Protein 3DXL (pdb70)

GO terms:
  GO:0005576 extracellular region (C, IDA)
  GO:0019863 IgE binding (F, IDA)

B-factor: mean 17.84, std 9.06, range [6.82, 94.46]

Solvent-accessible surface area: 15518 Å² total; per-residue (Å²): 113,19,65,27,38,3,6,60,1,39,16,8,31,8,15,0,8,39,84,28,11,59,105,46,104,74,10,107,72,6,14,55,59,7,112,64,34,61,23,80,54,68,126,13,97,13,0,28,40,10,6,41,26,23,8,45,88,3,8,8,1,46,45,143,48,79,106,19,54,6,69,2,0,79,73,0,37,167,44,34,93,98,10,28,104,134,72,111,0,69,46,1,4,71,27,1,141,138,34,90,81,14,102,62,64,28,52,29,0,10,164,20,16,22,80,8,8,139,76,31,62,106,20,1,36,41,0,6,14,13,38,144,130,67,17,122,34,31,14,124,182,58,26,169,83,11,2,51,1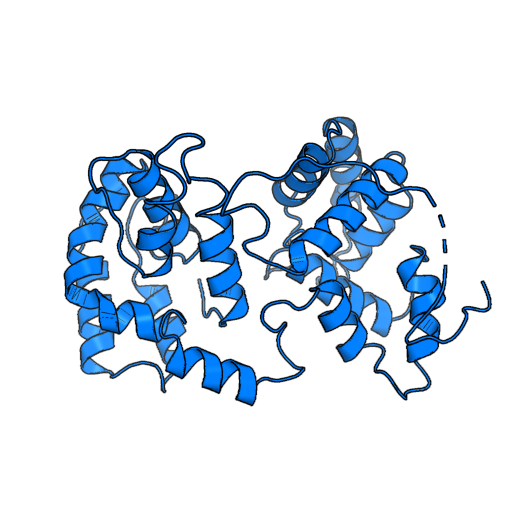24,147,44,4,27,30,73,13,0,9,63,100,19,0,44,69,90,38,122,66,31,123,54,0,7,59,14,90,82,33,59,28,40,107,63,84,48,2,37,94,9,4,26,18,8,1,59,6,1,46,1,2,52,143,93,26,88,23,49,39,106,9,0,29,48,0,1,125,46,3,116,69,90,12,149,51,0,62,116,21,1,98,89,1,104,91,143,50,37,122,83,44,167,51,16,0,33,31,0,12,67,32,0,9,94,17,104,9,74,108,44,0,58,25,0,7,72,21,12,34,61,16,6,62,69,27,38,27,5,1,74,113,90,88,100,36,95,125,91,105,178,108,92,8,86,58,153,135,18,115,148

InterPro domains:
  IPR006170 Pheromone/general odorant binding protein [PF01395] (57-131)
  IPR006170 Pheromone/general odorant binding protein [PF01395] (163-271)
  IPR006170 Pheromone/general odorant binding protein [SM00708] (30-138)
  IPR006170 Pheromone/general odorant binding protein [SM00708] (171-282)
  IPR036728 Pheromone/general odorant binding protein superfamily [G3DSA:1.10.238.20] (19-165)
  IPR036728 Pheromone/general odorant binding protein superfamily [G3DSA:1.10.238.20] (166-321)
  IPR036728 Pheromone/general odorant binding protein superfamily [SSF47565] (21-100)
  IPR036728 Pheromone/general odorant binding protein superfamily [SSF47565] (164-272)

Secondary structure (DSSP, 8-state):
-----HHHHHHHHHHHHHHHS-SSTTHHHHHHHHTTT----TT-HHHHHHHHHHHHHHTSEETTTTEE--HHHHHHHHH-GGG--HHHHHHHHHHHHTSPP--SSHHHHHHHHHHHHHHTHHHHHHHTT--HHHHHHHHHHHGGGSPPTT--HHHHHHHHHS-TTSTTGGGHHHHTTT----SHHHHHHHHHHHHHTTSB-TTS-B-HHHHHHHHHHTT--SHHHHHHHHHHHHT--SSGGGHHHHHHHHHHHSTTHHHHHHHHHHHHHHHT-TTTTSSSPPPP-PPP--EETTEEP--

Structure (mmCIF, N/CA/C/O backbone):
data_3DXL
#
_entry.id   3DXL
#
_cell.length_a   49.892
_cell.length_b   65.477
_cell.length_c   52.047
_cell.angle_alpha   90.000
_cell.angle_beta   112.740
_cell.angle_gamma   90.000
#
_symmetry.space_group_name_H-M   'P 1 21 1'
#
loop_
_entity.id
_entity.type
_entity.pdbx_description
1 polymer 'Allergen Aed a 2'
2 non-polymer 'CHLORIDE ION'
3 non-polymer 2-AMINO-2-HYDROXYMETHYL-PROPANE-1,3-DIOL
4 non-polymer GLYCEROL
5 water water
#
loop_
_atom_site.group_PDB
_atom_site.id
_atom_site.type_symbol
_atom_site.label_atom_id
_atom_site.label_alt_id
_atom_site.label_comp_id
_atom_site.label_asym_id
_atom_site.label_entity_id
_atom_site.label_seq_id
_atom_site.pdbx_PDB_ins_code
_atom_site.Cartn_x
_atom_site.Cartn_y
_atom_site.Cartn_z
_atom_site.occupancy
_atom_site.B_iso_or_equiv
_atom_site.auth_seq_id
_atom_site.auth_comp_id
_atom_site.auth_asym_id
_atom_site.auth_atom_id
_atom_site.pdbx_PDB_model_num
ATOM 1 N N . MET A 1 1 ? 2.778 5.556 -1.034 1.00 22.15 1 MET A N 1
ATOM 2 C CA . MET A 1 1 ? 1.526 5.194 -0.299 1.00 21.64 1 MET A CA 1
ATOM 3 C C . MET A 1 1 ? 1.179 3.723 -0.467 1.00 21.15 1 MET A C 1
ATOM 4 O O . MET A 1 1 ? 1.252 3.168 -1.572 1.00 21.56 1 MET A O 1
ATOM 9 N N . GLY A 1 2 ? 0.785 3.099 0.639 1.00 20.02 2 GLY A N 1
ATOM 10 C CA . GLY A 1 2 ? 0.524 1.668 0.663 1.00 18.61 2 GLY A CA 1
ATOM 11 C C . GLY A 1 2 ? 1.801 0.852 0.757 1.00 17.07 2 GLY A C 1
ATOM 12 O O . GLY A 1 2 ? 2.902 1.416 0.783 1.00 18.14 2 GLY A O 1
ATOM 13 N N . PRO A 1 3 ? 1.669 -0.485 0.825 1.00 15.81 3 PRO A N 1
ATOM 14 C CA . PRO A 1 3 ? 0.384 -1.180 0.865 1.00 14.47 3 PRO A CA 1
ATOM 15 C C . PRO A 1 3 ? -0.258 -1.070 2.255 1.00 13.10 3 PRO A C 1
ATOM 16 O O . PRO A 1 3 ? 0.407 -0.683 3.227 1.00 13.07 3 PRO A O 1
ATOM 20 N N . PHE A 1 4 ? -1.535 -1.411 2.335 1.00 12.19 4 PHE A N 1
ATOM 21 C CA . PHE A 1 4 ? -2.289 -1.364 3.581 1.00 11.28 4 PHE A CA 1
ATOM 22 C C . PHE A 1 4 ? -2.836 -2.736 3.910 1.00 10.96 4 PHE A C 1
ATOM 23 O O . PHE A 1 4 ? -3.417 -3.407 3.044 1.00 10.90 4 PHE A O 1
ATOM 31 N N . ASP A 1 5 ? -2.667 -3.153 5.166 1.00 10.30 5 ASP A N 1
ATOM 32 C CA . ASP A 1 5 ? -3.219 -4.419 5.597 1.00 10.51 5 ASP A CA 1
ATOM 33 C C . ASP A 1 5 ? -4.685 -4.237 6.020 1.00 9.92 5 ASP A C 1
ATOM 34 O O . ASP A 1 5 ? -5.206 -3.114 5.976 1.00 9.58 5 ASP A O 1
ATOM 39 N N . PRO A 1 6 ? -5.381 -5.330 6.362 1.00 10.17 6 PRO A N 1
ATOM 40 C CA . PRO A 1 6 ? -6.799 -5.173 6.705 1.00 10.08 6 PRO A CA 1
ATOM 41 C C . PRO A 1 6 ? -7.100 -4.213 7.854 1.00 9.72 6 PRO A C 1
ATOM 42 O O . PRO A 1 6 ? -8.105 -3.492 7.803 1.00 9.62 6 PRO A O 1
ATOM 46 N N . GLU A 1 7 ? -6.244 -4.213 8.878 1.00 9.48 7 GLU A N 1
ATOM 47 C CA . GLU A 1 7 ? -6.396 -3.322 10.024 1.00 9.07 7 GLU A CA 1
ATOM 48 C C . GLU A 1 7 ? -6.210 -1.872 9.602 1.00 8.52 7 GLU A C 1
ATOM 49 O O . GLU A 1 7 ? -6.920 -0.973 10.069 1.00 8.36 7 GLU A O 1
ATOM 55 N N . GLU A 1 8 ? -5.252 -1.643 8.713 1.00 8.81 8 GLU A N 1
ATOM 56 C CA . GLU A 1 8 ? -4.967 -0.291 8.257 1.00 9.22 8 GLU A CA 1
ATOM 57 C C . GLU A 1 8 ? -6.127 0.285 7.456 1.00 8.99 8 GLU A C 1
ATOM 58 O O . GLU A 1 8 ? -6.449 1.463 7.592 1.00 9.11 8 GLU A O 1
ATOM 64 N N . MET A 1 9 ? -6.760 -0.548 6.628 1.00 9.21 9 MET A N 1
ATOM 65 C CA . MET A 1 9 ? -7.942 -0.104 5.892 1.00 8.93 9 MET A CA 1
ATOM 66 C C . MET A 1 9 ? -9.142 0.068 6.813 1.00 9.01 9 MET A C 1
ATOM 67 O O . MET A 1 9 ? -9.892 1.028 6.674 1.00 8.86 9 MET A O 1
ATOM 72 N N . LEU A 1 10 ? -9.290 -0.829 7.787 1.00 8.86 10 LEU A N 1
ATOM 73 C CA . LEU A 1 10 ? -10.375 -0.688 8.748 1.00 8.82 10 LEU A CA 1
ATOM 74 C C . LEU A 1 10 ? -10.214 0.629 9.512 1.00 8.54 10 LEU A C 1
ATOM 75 O O . LEU A 1 10 ? -11.188 1.355 9.744 1.00 9.08 10 LEU A O 1
ATOM 80 N N . PHE A 1 11 ? -8.978 0.946 9.906 1.00 8.49 11 PHE A N 1
ATOM 81 C CA . PHE A 1 11 ? -8.722 2.206 10.581 1.00 8.43 11 PHE A CA 1
ATOM 82 C C . PHE A 1 11 ? -9.143 3.390 9.704 1.00 8.78 11 PHE A C 1
ATOM 83 O O . PHE A 1 11 ? -9.812 4.306 10.177 1.00 8.97 11 PHE A O 1
ATOM 91 N N . ILE A 1 12 ? -8.725 3.378 8.442 1.00 9.08 12 ILE A N 1
ATOM 92 C CA . ILE A 1 12 ? -9.081 4.451 7.512 1.00 9.41 12 ILE A CA 1
ATOM 93 C C . ILE A 1 12 ? -10.592 4.605 7.362 1.00 9.11 12 ILE A C 1
ATOM 94 O O . ILE A 1 12 ? -11.132 5.700 7.519 1.00 9.36 12 ILE A O 1
ATOM 99 N N . PHE A 1 13 ? -11.282 3.505 7.071 1.00 9.32 13 PHE A N 1
ATOM 100 C CA . PHE A 1 13 ? -12.710 3.613 6.826 1.00 9.64 13 PHE A CA 1
ATOM 101 C C . PHE A 1 13 ? -13.440 4.124 8.070 1.00 9.42 13 PHE A C 1
ATOM 102 O O . PHE A 1 13 ? -14.274 5.027 7.996 1.00 9.55 13 PHE A O 1
ATOM 110 N N . THR A 1 14 ? -13.130 3.531 9.222 1.00 9.20 14 THR A N 1
ATOM 111 C CA . THR A 1 14 ? -13.827 3.916 10.446 1.00 9.36 14 THR A CA 1
ATOM 112 C C . THR A 1 14 ? -13.499 5.334 10.901 1.00 8.66 14 THR A C 1
ATOM 113 O O . THR A 1 14 ? -14.400 6.043 11.356 1.00 9.10 14 THR A O 1
ATOM 117 N N . ARG A 1 15 ? -12.237 5.755 10.770 1.00 9.18 15 ARG A N 1
ATOM 118 C CA . ARG A 1 15 ? -11.866 7.133 11.091 1.00 9.08 15 ARG A CA 1
ATOM 119 C C . ARG A 1 15 ? -12.614 8.119 10.191 1.00 9.13 15 ARG A C 1
ATOM 120 O O . ARG A 1 15 ? -13.161 9.117 10.657 1.00 8.99 15 ARG A O 1
ATOM 128 N N . CYS A 1 16 ? -12.650 7.830 8.896 1.00 9.31 16 CYS A N 1
ATOM 129 C CA . CYS A 1 16 ? -13.316 8.723 7.966 1.00 9.40 16 CYS A CA 1
ATOM 130 C C . CYS A 1 16 ? -14.824 8.776 8.216 1.00 9.09 16 CYS A C 1
ATOM 131 O O . CYS A 1 16 ? -15.432 9.844 8.096 1.00 9.29 16 CYS A O 1
ATOM 134 N N . MET A 1 17 ? -15.427 7.652 8.615 1.00 9.16 17 MET A N 1
ATOM 135 C CA A MET A 1 17 ? -16.838 7.673 8.980 0.50 9.47 17 MET A CA 1
ATOM 136 C CA B MET A 1 17 ? -16.842 7.639 8.996 0.50 9.99 17 MET A CA 1
ATOM 137 C C . MET A 1 17 ? -17.058 8.456 10.269 1.00 9.69 17 MET A C 1
ATOM 138 O O . MET A 1 17 ? -17.983 9.263 10.354 1.00 9.86 17 MET A O 1
ATOM 147 N N . GLU A 1 18 ? -16.190 8.246 11.267 1.00 9.62 18 GLU A N 1
ATOM 148 C CA . GLU A 1 18 ? -16.310 8.975 12.533 1.00 9.96 18 GLU A CA 1
ATOM 149 C C . GLU A 1 18 ? -16.291 10.486 12.300 1.00 9.95 18 GLU A C 1
ATOM 150 O O . GLU A 1 18 ? -17.072 11.228 12.900 1.00 10.30 18 GLU A O 1
ATOM 156 N N . ASP A 1 19 ? -15.417 10.925 11.398 1.00 9.96 19 ASP A N 1
ATOM 157 C CA . ASP A 1 19 ? -15.252 12.349 11.147 1.00 10.67 19 ASP A CA 1
ATOM 158 C C . ASP A 1 19 ? -16.316 12.974 10.239 1.00 10.31 19 ASP A C 1
ATOM 159 O O . ASP A 1 19 ? -16.444 14.201 10.197 1.00 11.47 19 ASP A O 1
ATOM 164 N N . ASN A 1 20 ? -17.058 12.148 9.497 1.00 9.98 20 ASN A N 1
ATOM 165 C CA . ASN A 1 20 ? -17.931 12.677 8.449 1.00 10.42 20 ASN A CA 1
ATOM 166 C C . ASN A 1 20 ? -19.397 12.298 8.520 1.00 10.76 20 ASN A C 1
ATOM 167 O O . ASN A 1 20 ? -20.225 12.939 7.872 1.00 11.28 20 ASN A O 1
ATOM 172 N N . LEU A 1 21 ? -19.750 11.275 9.288 1.00 10.84 21 LEU A N 1
ATOM 173 C CA . LEU A 1 21 ? -21.163 10.955 9.452 1.00 11.21 21 LEU A CA 1
ATOM 174 C C . LEU A 1 21 ? -21.902 12.161 10.014 1.00 11.72 21 LEU A C 1
ATOM 175 O O . LEU A 1 21 ? -21.377 12.873 10.865 1.00 11.44 21 LEU A O 1
ATOM 180 N N . GLU A 1 22 ? -23.127 12.391 9.555 1.00 11.51 22 GLU A N 1
ATOM 181 C CA . GLU A 1 22 ? -23.964 13.429 10.135 1.00 13.07 22 GLU A CA 1
ATOM 182 C C . GLU A 1 22 ? -24.362 13.034 11.547 1.00 13.69 22 GLU A C 1
ATOM 183 O O . GLU A 1 22 ? -24.304 11.858 11.915 1.00 12.69 22 GLU A O 1
ATOM 189 N N . ASP A 1 23 ? -24.782 14.033 12.318 1.00 15.55 23 ASP A N 1
ATOM 190 C CA . ASP A 1 23 ? -25.135 13.861 13.719 1.00 17.78 23 ASP A CA 1
ATOM 191 C C . ASP A 1 23 ? -26.636 13.849 13.955 1.00 18.89 23 ASP A C 1
ATOM 192 O O . ASP A 1 23 ? -27.080 13.950 15.104 1.00 20.70 23 ASP A O 1
ATOM 197 N N . GLY A 1 24 ? -27.418 13.756 12.885 1.00 18.81 24 GLY A N 1
ATOM 198 C CA . GLY A 1 24 ? -28.869 13.734 13.008 1.00 18.97 24 GLY A CA 1
ATOM 199 C C . GLY A 1 24 ? -29.518 12.449 12.529 1.00 18.86 24 GLY A C 1
ATOM 200 O O . GLY A 1 24 ? -28.928 11.362 12.595 1.00 19.30 24 GLY A O 1
ATOM 201 N N . ALA A 1 25 ? -30.739 12.583 12.028 1.00 18.45 25 ALA A N 1
ATOM 202 C CA . ALA A 1 25 ? -31.536 11.443 11.585 1.00 17.68 25 ALA A CA 1
ATOM 203 C C . ALA A 1 25 ? -30.902 10.630 10.450 1.00 17.24 25 ALA A C 1
ATOM 204 O O . ALA A 1 25 ? -31.229 9.460 10.272 1.00 17.39 25 ALA A O 1
ATOM 206 N N . ASN A 1 26 ? -29.998 11.241 9.689 1.00 16.09 26 ASN A N 1
ATOM 207 C CA . ASN A 1 26 ? -29.363 10.538 8.575 1.00 15.65 26 ASN A CA 1
ATOM 208 C C . ASN A 1 26 ? -28.190 9.653 8.973 1.00 14.84 26 ASN A C 1
ATOM 209 O O . ASN A 1 26 ? -27.654 8.932 8.131 1.00 14.74 26 ASN A O 1
ATOM 214 N N . ARG A 1 27 ? -27.785 9.696 10.242 1.00 13.80 27 ARG A N 1
ATOM 215 C CA . ARG A 1 27 ? -26.560 9.014 10.659 1.00 13.18 27 ARG A CA 1
ATOM 216 C C . ARG A 1 27 ? -26.586 7.513 10.389 1.00 12.75 27 ARG A C 1
ATOM 217 O O . ARG A 1 27 ? -25.699 6.982 9.719 1.00 12.62 27 ARG A O 1
ATOM 225 N N . LEU A 1 28 ? -27.585 6.827 10.932 1.00 13.25 28 LEU A N 1
ATOM 226 C CA . LEU A 1 28 ? -27.647 5.377 10.772 1.00 13.82 28 LEU A CA 1
ATOM 227 C C . LEU A 1 28 ? -27.861 4.923 9.314 1.00 14.29 28 LEU A C 1
ATOM 228 O O . LEU A 1 28 ? -27.175 4.006 8.856 1.00 14.34 28 LEU A O 1
ATOM 233 N N . PRO A 1 29 ? -28.806 5.547 8.579 1.00 14.40 29 PRO A N 1
ATOM 234 C CA . PRO A 1 29 ? -28.907 5.216 7.148 1.00 14.95 29 PRO A CA 1
ATOM 235 C C . PRO A 1 29 ? -27.601 5.413 6.364 1.00 14.60 29 PRO A C 1
ATOM 236 O O . PRO A 1 29 ? -27.244 4.548 5.546 1.00 15.17 29 PRO A O 1
ATOM 240 N N . MET A 1 30 ? -26.886 6.514 6.610 1.00 14.30 30 MET A N 1
ATOM 241 C CA A MET A 1 30 ? -25.618 6.733 5.920 0.50 15.43 30 MET A CA 1
ATOM 242 C CA B MET A 1 30 ? -25.591 6.759 5.955 0.50 13.51 30 MET A CA 1
ATOM 243 C C . MET A 1 30 ? -24.580 5.683 6.312 1.00 13.99 30 MET A C 1
ATOM 244 O O . MET A 1 30 ? -23.914 5.116 5.441 1.00 13.48 30 MET A O 1
ATOM 253 N N . LEU A 1 31 ? -24.465 5.408 7.608 1.00 13.30 31 LEU A N 1
ATOM 254 C CA . LEU A 1 31 ? -23.528 4.402 8.081 1.00 12.91 31 LEU A CA 1
ATOM 255 C C . LEU A 1 31 ? -23.769 3.051 7.396 1.00 13.14 31 LEU A C 1
ATOM 256 O O . LEU A 1 31 ? -22.820 2.395 6.960 1.00 12.85 31 LEU A O 1
ATOM 261 N N . ALA A 1 32 ? -25.032 2.649 7.303 1.00 13.42 32 ALA A N 1
ATOM 262 C CA . ALA A 1 32 ? -25.393 1.362 6.707 1.00 14.05 32 ALA A CA 1
ATOM 263 C C . ALA A 1 32 ? -24.929 1.233 5.258 1.00 14.25 32 ALA A C 1
ATOM 264 O O . ALA A 1 32 ? -24.529 0.151 4.828 1.00 14.78 32 ALA A O 1
ATOM 266 N N . LYS A 1 33 ? -25.002 2.333 4.510 1.00 14.13 33 LYS A N 1
ATOM 267 C CA . LYS A 1 33 ? -24.565 2.360 3.116 1.00 14.99 33 LYS A CA 1
ATOM 268 C C . LYS A 1 33 ? -23.050 2.433 3.003 1.00 14.27 33 LYS A C 1
ATOM 269 O O . LYS A 1 33 ? -22.429 1.621 2.307 1.00 14.37 33 LYS A O 1
ATOM 275 N N . TRP A 1 34 ? -22.441 3.404 3.679 1.00 13.79 34 TRP A N 1
ATOM 276 C CA . TRP A 1 34 ? -20.998 3.592 3.559 1.00 14.01 34 TRP A CA 1
ATOM 277 C C . TRP A 1 34 ? -20.211 2.339 3.956 1.00 15.04 34 TRP A C 1
ATOM 278 O O . TRP A 1 34 ? -19.216 1.999 3.314 1.00 15.33 34 TRP A O 1
ATOM 289 N N . LYS A 1 35 ? -20.669 1.650 4.999 1.00 16.29 35 LYS A N 1
ATOM 290 C CA . LYS A 1 35 ? -20.024 0.403 5.450 1.00 17.65 35 LYS A CA 1
ATOM 291 C C . LYS A 1 35 ? -19.927 -0.626 4.342 1.00 17.96 35 LYS A C 1
ATOM 292 O O . LYS A 1 35 ? -18.971 -1.406 4.304 1.00 18.42 35 LYS A O 1
ATOM 298 N N . GLU A 1 36 ? -20.931 -0.628 3.468 1.00 17.88 36 GLU A N 1
ATOM 299 C CA . GLU A 1 36 ? -21.054 -1.607 2.393 1.00 18.12 36 GLU A CA 1
ATOM 300 C C . GLU A 1 36 ? -20.482 -1.099 1.069 1.00 17.51 36 GLU A C 1
ATOM 301 O O . GLU A 1 36 ? -20.768 -1.661 0.003 1.00 17.89 36 GLU A O 1
ATOM 307 N N . TRP A 1 37 ? -19.670 -0.044 1.141 1.00 16.53 37 TRP A N 1
ATOM 308 C CA . TRP A 1 37 ? -19.043 0.549 -0.045 1.00 15.55 37 TRP A CA 1
ATOM 309 C C . TRP A 1 37 ? -20.069 1.200 -0.992 1.00 15.16 37 TRP A C 1
ATOM 310 O O . TRP A 1 37 ? -19.846 1.313 -2.197 1.00 15.15 37 TRP A O 1
ATOM 321 N N . ILE A 1 38 ? -21.189 1.639 -0.423 1.00 14.57 38 ILE A N 1
ATOM 322 C CA . ILE A 1 38 ? -22.207 2.368 -1.161 1.00 14.66 38 ILE A CA 1
ATOM 323 C C . ILE A 1 38 ? -22.066 3.836 -0.759 1.00 14.02 38 ILE A C 1
ATOM 324 O O . ILE A 1 38 ? -22.476 4.234 0.340 1.00 13.80 38 ILE A O 1
ATOM 329 N N . ASN A 1 39 ? -21.449 4.624 -1.632 1.00 13.50 39 ASN A N 1
ATOM 330 C CA . ASN A 1 39 ? -21.151 6.011 -1.300 1.00 13.94 39 ASN A CA 1
ATOM 331 C C . ASN A 1 39 ? -22.316 6.905 -1.682 1.00 13.63 39 ASN A C 1
ATOM 332 O O . ASN A 1 39 ? -22.295 7.570 -2.716 1.00 13.63 39 ASN A O 1
ATOM 337 N N . GLU A 1 40 ? -23.336 6.882 -0.828 1.00 13.81 40 GLU A N 1
ATOM 338 C CA . GLU A 1 40 ? -24.594 7.568 -1.059 1.00 14.80 40 GLU A CA 1
ATOM 339 C C . GLU A 1 40 ? -25.054 8.208 0.246 1.00 14.28 40 GLU A C 1
ATOM 340 O O . GLU A 1 40 ? -24.706 7.714 1.329 1.00 13.84 40 GLU A O 1
ATOM 346 N N . PRO A 1 41 ? -25.845 9.293 0.157 1.00 14.55 41 PRO A N 1
ATOM 347 C CA . PRO A 1 41 ? -26.267 9.988 -1.072 1.00 14.71 41 PRO A CA 1
ATOM 348 C C . PRO A 1 41 ? -25.153 10.824 -1.689 1.00 14.32 41 PRO A C 1
ATOM 349 O O . PRO A 1 41 ? -24.405 11.495 -0.972 1.00 13.67 41 PRO A O 1
ATOM 353 N N . VAL A 1 42 ? -25.056 10.808 -3.017 1.00 14.15 42 VAL A N 1
ATOM 354 C CA . VAL A 1 42 ? -23.957 11.488 -3.697 1.00 14.52 42 VAL A CA 1
ATOM 355 C C . VAL A 1 42 ? -24.041 13.013 -3.585 1.00 14.62 42 VAL A C 1
ATOM 356 O O . VAL A 1 42 ? -23.037 13.697 -3.750 1.00 14.61 42 VAL A O 1
ATOM 360 N N . ASP A 1 43 ? -25.238 13.524 -3.292 1.00 14.37 43 ASP A N 1
ATOM 361 C CA . ASP A 1 43 ? -25.475 14.965 -3.183 1.00 14.99 43 ASP A CA 1
ATOM 362 C C . ASP A 1 43 ? -25.212 15.533 -1.790 1.00 14.50 43 ASP A C 1
ATOM 363 O O . ASP A 1 43 ? -25.285 16.740 -1.580 1.00 15.00 43 ASP A O 1
ATOM 368 N N A SER A 1 44 ? -24.901 14.651 -0.847 0.50 13.71 44 SER A N 1
ATOM 369 N N B SER A 1 44 ? -24.905 14.654 -0.843 0.50 14.05 44 SER A N 1
ATOM 370 C CA A SER A 1 44 ? -24.682 15.038 0.541 0.50 13.12 44 SER A CA 1
ATOM 371 C CA B SER A 1 44 ? -24.687 15.056 0.541 0.50 13.78 44 SER A CA 1
ATOM 372 C C A SER A 1 44 ? -23.234 15.461 0.772 0.50 12.87 44 SER A C 1
ATOM 373 C C B SER A 1 44 ? -23.239 15.462 0.777 0.50 13.21 44 SER A C 1
ATOM 374 O O A SER A 1 44 ? -22.318 14.704 0.451 0.50 12.29 44 SER A O 1
ATOM 375 O O B SER A 1 44 ? -22.328 14.695 0.464 0.50 12.66 44 SER A O 1
ATOM 380 N N . PRO A 1 45 ? -23.017 16.668 1.342 1.00 12.98 45 PRO A N 1
ATOM 381 C CA . PRO A 1 45 ? -21.657 17.064 1.730 1.00 13.04 45 PRO A CA 1
ATOM 382 C C . PRO A 1 45 ? -20.972 16.040 2.656 1.00 11.94 45 PRO A C 1
ATOM 383 O O . PRO A 1 45 ? -19.768 15.850 2.551 1.00 12.68 45 PRO A O 1
ATOM 387 N N . ALA A 1 46 ? -21.735 15.376 3.520 1.00 11.49 46 ALA A N 1
ATOM 388 C CA . ALA A 1 46 ? -21.156 14.374 4.410 1.00 11.13 46 ALA A CA 1
ATOM 389 C C . ALA A 1 46 ? -20.553 13.211 3.609 1.00 10.66 46 ALA A C 1
ATOM 390 O O . ALA A 1 46 ? -19.423 12.801 3.856 1.00 10.29 46 ALA A O 1
ATOM 392 N N . THR A 1 47 ? -21.289 12.719 2.614 1.00 10.22 47 THR A N 1
ATOM 393 C CA . THR A 1 47 ? -20.801 11.633 1.773 1.00 10.69 47 THR A CA 1
ATOM 394 C C . THR A 1 47 ? -19.573 12.068 0.993 1.00 10.30 47 THR A C 1
ATOM 395 O O . THR A 1 47 ? -18.598 11.323 0.856 1.00 10.33 47 THR A O 1
ATOM 399 N N . GLN A 1 48 ? -19.629 13.287 0.479 1.00 10.85 48 GLN A N 1
ATOM 400 C CA . GLN A 1 48 ? -18.535 13.810 -0.321 1.00 11.13 48 GLN A CA 1
ATOM 401 C C . GLN A 1 48 ? -17.246 13.912 0.489 1.00 11.13 48 GLN A C 1
ATOM 402 O O . GLN A 1 48 ? -16.179 13.506 0.029 1.00 11.28 48 GLN A O 1
ATOM 408 N N . CYS A 1 49 ? -17.345 14.433 1.710 1.00 11.28 49 CYS A N 1
ATOM 409 C CA . CYS A 1 49 ? -16.154 14.566 2.541 1.00 11.44 49 CYS A CA 1
ATOM 410 C C . CYS A 1 49 ? -15.674 13.232 3.086 1.00 10.78 49 CYS A C 1
ATOM 411 O O . CYS A 1 49 ? -14.473 13.034 3.242 1.00 10.62 49 CYS A O 1
ATOM 414 N N . PHE A 1 50 ? -16.602 12.317 3.362 1.00 10.56 50 PHE A N 1
ATOM 415 C CA . PHE A 1 50 ? -16.227 10.941 3.705 1.00 10.26 50 PHE A CA 1
ATOM 416 C C . PHE A 1 50 ? -15.378 10.330 2.582 1.00 10.31 50 PHE A C 1
ATOM 417 O O . PHE A 1 50 ? -14.308 9.768 2.821 1.00 10.61 50 PHE A O 1
ATOM 425 N N . GLY A 1 51 ? -15.865 10.432 1.347 1.00 10.29 51 GLY A N 1
ATOM 426 C CA . GLY A 1 51 ? -15.154 9.870 0.204 1.00 10.81 51 GLY A CA 1
ATOM 427 C C . GLY A 1 51 ? -13.789 10.502 0.029 1.00 10.83 51 GLY A C 1
ATOM 428 O O . GLY A 1 51 ? -12.802 9.805 -0.169 1.00 10.98 51 GLY A O 1
ATOM 429 N N . LYS A 1 52 ? -13.723 11.829 0.107 1.00 11.28 52 LYS A N 1
ATOM 430 C CA . LYS A 1 52 ? -12.437 12.513 0.003 1.00 12.77 52 LYS A CA 1
ATOM 431 C C . LYS A 1 52 ? -11.481 12.029 1.096 1.00 12.17 52 LYS A C 1
ATOM 432 O O . LYS A 1 52 ? -10.307 11.789 0.838 1.00 12.02 52 LYS A O 1
ATOM 438 N N . CYS A 1 53 ? -11.990 11.899 2.321 1.00 11.81 53 CYS A N 1
ATOM 439 C CA . CYS A 1 53 ? -11.181 11.427 3.452 1.00 11.58 53 CYS A CA 1
ATOM 440 C C . CYS A 1 53 ? -10.526 10.080 3.158 1.00 10.78 53 CYS A C 1
ATOM 441 O O . CYS A 1 53 ? -9.325 9.901 3.372 1.00 10.93 53 CYS A O 1
ATOM 444 N N . VAL A 1 54 ? -11.318 9.133 2.665 1.00 10.50 54 VAL A N 1
ATOM 445 C CA . VAL A 1 54 ? -10.798 7.809 2.370 1.00 11.08 54 VAL A CA 1
ATOM 446 C C . VAL A 1 54 ? -9.753 7.875 1.255 1.00 11.04 54 VAL A C 1
ATOM 447 O O . VAL A 1 54 ? -8.695 7.253 1.332 1.00 11.19 54 VAL A O 1
ATOM 451 N N . LEU A 1 55 ? -10.052 8.647 0.215 1.00 10.56 55 LEU A N 1
ATOM 452 C CA . LEU A 1 55 ? -9.130 8.784 -0.910 1.00 11.20 55 LEU A CA 1
ATOM 453 C C . LEU A 1 55 ? -7.798 9.418 -0.506 1.00 11.18 55 LEU A C 1
ATOM 454 O O . LEU A 1 55 ? -6.740 9.034 -1.005 1.00 11.47 55 LEU A O 1
ATOM 459 N N . VAL A 1 56 ? -7.853 10.387 0.400 1.00 11.43 56 VAL A N 1
ATOM 460 C CA . VAL A 1 56 ? -6.641 11.042 0.887 1.00 11.72 56 VAL A CA 1
ATOM 461 C C . VAL A 1 56 ? -5.816 10.106 1.771 1.00 11.77 56 VAL A C 1
ATOM 462 O O . VAL A 1 56 ? -4.605 9.987 1.594 1.00 12.26 56 VAL A O 1
ATOM 466 N N . ARG A 1 57 ? -6.472 9.417 2.701 1.00 11.57 57 ARG A N 1
ATOM 467 C CA . ARG A 1 57 ? -5.726 8.520 3.596 1.00 12.04 57 ARG A CA 1
ATOM 468 C C . ARG A 1 57 ? -5.106 7.330 2.859 1.00 12.18 57 ARG A C 1
ATOM 469 O O . ARG A 1 57 ? -4.048 6.834 3.239 1.00 12.47 57 ARG A O 1
ATOM 477 N N . THR A 1 58 ? -5.741 6.894 1.772 1.00 12.11 58 THR A N 1
ATOM 478 C CA A THR A 1 58 ? -5.197 5.771 1.003 0.50 12.21 58 THR A CA 1
ATOM 479 C CA B THR A 1 58 ? -5.246 5.771 0.982 0.50 12.45 58 THR A CA 1
ATOM 480 C C . THR A 1 58 ? -4.144 6.233 0.017 1.00 12.44 58 THR A C 1
ATOM 481 O O . THR A 1 58 ? -3.326 5.434 -0.431 1.00 13.03 58 THR A O 1
ATOM 488 N N . GLY A 1 59 ? -4.149 7.523 -0.304 1.00 12.94 59 GLY A N 1
ATOM 489 C CA . GLY A 1 59 ? -3.202 8.075 -1.272 1.00 13.26 59 GLY A CA 1
ATOM 490 C C . GLY A 1 59 ? -3.705 8.056 -2.705 1.00 13.41 59 GLY A C 1
ATOM 491 O O . GLY A 1 59 ? -2.960 8.395 -3.626 1.00 14.55 59 GLY A O 1
ATOM 492 N N . LEU A 1 60 ? -4.970 7.683 -2.901 1.00 13.13 60 LEU A N 1
ATOM 493 C CA . LEU A 1 60 ? -5.576 7.707 -4.234 1.00 13.39 60 LEU A CA 1
ATOM 494 C C . LEU A 1 60 ? -5.798 9.124 -4.722 1.00 13.43 60 LEU A C 1
ATOM 495 O O . LEU A 1 60 ? -5.771 9.376 -5.930 1.00 13.95 60 LEU A O 1
ATOM 500 N N . TYR A 1 61 ? -6.067 10.035 -3.791 1.00 13.48 61 TYR A N 1
ATOM 501 C CA . TYR A 1 61 ? -6.082 11.459 -4.098 1.00 13.76 61 TYR A CA 1
ATOM 502 C C . TYR A 1 61 ? -4.967 12.131 -3.326 1.00 14.40 61 TYR A C 1
ATOM 503 O O . TYR A 1 61 ? -4.869 12.003 -2.100 1.00 14.24 61 TYR A O 1
ATOM 512 N N . ASP A 1 62 ? -4.122 12.836 -4.065 1.00 15.18 62 ASP A N 1
ATOM 513 C CA . ASP A 1 62 ? -2.996 13.559 -3.512 1.00 15.64 62 ASP A CA 1
ATOM 514 C C . ASP A 1 62 ? -3.371 15.040 -3.448 1.00 16.31 62 ASP A C 1
ATOM 515 O O . ASP A 1 62 ? -3.405 15.711 -4.482 1.00 16.35 62 ASP A O 1
ATOM 520 N N . PRO A 1 63 ? -3.673 15.550 -2.237 1.00 17.12 63 PRO A N 1
ATOM 521 C CA . PRO A 1 63 ? -4.144 16.923 -2.075 1.00 17.66 63 PRO A CA 1
ATOM 522 C C . PRO A 1 63 ? -3.071 17.976 -2.354 1.00 18.16 63 PRO A C 1
ATOM 523 O O . PRO A 1 63 ? -3.413 19.128 -2.616 1.00 18.87 63 PRO A O 1
ATOM 527 N N . VAL A 1 64 ? -1.802 17.573 -2.289 1.00 18.18 64 VAL A N 1
ATOM 528 C CA . VAL A 1 64 ? -0.672 18.451 -2.599 1.00 18.62 64 VAL A CA 1
ATOM 529 C C . VAL A 1 64 ? -0.549 18.586 -4.121 1.00 18.36 64 VAL A C 1
ATOM 530 O O . VAL A 1 64 ? -0.456 19.695 -4.656 1.00 19.19 64 VAL A O 1
ATOM 534 N N . ALA A 1 65 ? -0.574 17.446 -4.811 1.00 17.83 65 ALA A N 1
ATOM 535 C CA . ALA A 1 65 ? -0.512 17.415 -6.269 1.00 17.24 65 ALA A CA 1
ATOM 536 C C . ALA A 1 65 ? -1.814 17.905 -6.905 1.00 17.36 65 ALA A C 1
ATOM 537 O O . ALA A 1 65 ? -1.819 18.297 -8.076 1.00 17.20 65 ALA A O 1
ATOM 539 N N . GLN A 1 66 ? -2.901 17.898 -6.129 1.00 17.87 66 GLN A N 1
ATOM 540 C CA . GLN A 1 66 ? -4.269 18.156 -6.618 1.00 19.03 66 GLN A CA 1
ATOM 541 C C . GLN A 1 66 ? -4.615 17.276 -7.825 1.00 18.36 66 GLN A C 1
ATOM 542 O O . GLN A 1 66 ? -5.171 17.740 -8.834 1.00 18.21 66 GLN A O 1
ATOM 548 N N . LYS A 1 67 ? -4.260 16.000 -7.698 1.00 17.80 67 LYS A N 1
ATOM 549 C CA . LYS A 1 67 ? -4.512 14.978 -8.709 1.00 17.69 67 LYS A CA 1
ATOM 550 C C . LYS A 1 67 ? -4.720 13.646 -8.015 1.00 16.69 67 LYS A C 1
ATOM 551 O O . LYS A 1 67 ? -4.291 13.451 -6.869 1.00 16.71 67 LYS A O 1
ATOM 557 N N . PHE A 1 68 ? -5.335 12.718 -8.739 1.00 16.20 68 PHE A N 1
ATOM 558 C CA . PHE A 1 68 ? -5.394 11.328 -8.335 1.00 16.04 68 PHE A CA 1
ATOM 559 C C . PHE A 1 68 ? -4.069 10.629 -8.647 1.00 16.35 68 PHE A C 1
ATOM 560 O O . PHE A 1 68 ? -3.281 11.115 -9.472 1.00 17.46 68 PHE A O 1
ATOM 568 N N . ASP A 1 69 ? -3.822 9.508 -7.975 1.00 16.43 69 ASP A N 1
ATOM 569 C CA . ASP A 1 69 ? -2.551 8.798 -8.051 1.00 16.80 69 ASP A CA 1
ATOM 570 C C . ASP A 1 69 ? -2.845 7.310 -7.972 1.00 16.66 69 ASP A C 1
ATOM 571 O O . ASP A 1 69 ? -3.339 6.825 -6.957 1.00 16.66 69 ASP A O 1
ATOM 576 N N . ALA A 1 70 ? -2.568 6.588 -9.053 1.00 16.11 70 ALA A N 1
ATOM 577 C CA . ALA A 1 70 ? -2.858 5.162 -9.102 1.00 16.24 70 ALA A CA 1
ATOM 578 C C . ALA A 1 70 ? -1.748 4.291 -8.512 1.00 16.40 70 ALA A C 1
ATOM 579 O O . ALA A 1 70 ? -1.884 3.066 -8.455 1.00 16.93 70 ALA A O 1
ATOM 581 N N . SER A 1 71 ? -0.664 4.921 -8.064 1.00 17.05 71 SER A N 1
ATOM 582 C CA . SER A 1 71 ? 0.491 4.182 -7.564 1.00 17.31 71 SER A CA 1
ATOM 583 C C . SER A 1 71 ? 0.121 3.222 -6.435 1.00 16.46 71 SER A C 1
ATOM 584 O O . SER A 1 71 ? 0.614 2.097 -6.397 1.00 16.37 71 SER A O 1
ATOM 587 N N . VAL A 1 72 ? -0.759 3.660 -5.530 1.00 15.85 72 VAL A N 1
ATOM 588 C CA . VAL A 1 72 ? -1.154 2.818 -4.402 1.00 15.67 72 VAL A CA 1
ATOM 589 C C . VAL A 1 72 ? -1.877 1.547 -4.860 1.00 14.99 72 VAL A C 1
ATOM 590 O O . VAL A 1 72 ? -1.762 0.511 -4.219 1.00 14.63 72 VAL A O 1
ATOM 594 N N . ILE A 1 73 ? -2.593 1.616 -5.988 1.00 15.06 73 ILE A N 1
ATOM 595 C CA . ILE A 1 73 ? -3.280 0.441 -6.518 1.00 14.90 73 ILE A CA 1
ATOM 596 C C . ILE A 1 73 ? -2.270 -0.659 -6.868 1.00 15.07 73 ILE A C 1
ATOM 597 O O . ILE A 1 73 ? -2.453 -1.821 -6.500 1.00 14.70 73 ILE A O 1
ATOM 602 N N . GLN A 1 74 ? -1.200 -0.281 -7.562 1.00 16.13 74 GLN A N 1
ATOM 603 C CA . GLN A 1 74 ? -0.155 -1.244 -7.909 1.00 17.17 74 GLN A CA 1
ATOM 604 C C . GLN A 1 74 ? 0.607 -1.743 -6.673 1.00 16.78 74 GLN A C 1
ATOM 605 O O . GLN A 1 74 ? 0.924 -2.928 -6.583 1.00 16.52 74 GLN A O 1
ATOM 611 N N . GLU A 1 75 ? 0.870 -0.849 -5.712 1.00 16.91 75 GLU A N 1
ATOM 612 C CA . GLU A 1 75 ? 1.514 -1.241 -4.459 1.00 16.83 75 GLU A CA 1
ATOM 613 C C . GLU A 1 75 ? 0.646 -2.242 -3.708 1.00 15.28 75 GLU A C 1
ATOM 614 O O . GLU A 1 75 ? 1.134 -3.251 -3.190 1.00 15.50 75 GLU A O 1
ATOM 620 N N . GLN A 1 76 ? -0.655 -1.963 -3.672 1.00 14.37 76 GLN A N 1
ATOM 621 C CA . GLN A 1 76 ? -1.605 -2.822 -2.997 1.00 13.91 76 GLN A CA 1
ATOM 622 C C . GLN A 1 76 ? -1.674 -4.217 -3.623 1.00 13.88 76 GLN A C 1
ATOM 623 O O . GLN A 1 76 ? -1.657 -5.230 -2.922 1.00 13.81 76 GLN A O 1
ATOM 629 N N . PHE A 1 77 ? -1.750 -4.263 -4.948 1.00 14.23 77 PHE A N 1
ATOM 630 C CA . PHE A 1 77 ? -1.830 -5.529 -5.671 1.00 14.38 77 PHE A CA 1
ATOM 631 C C . PHE A 1 77 ? -0.538 -6.348 -5.548 1.00 14.50 77 PHE A C 1
ATOM 632 O O . PHE A 1 77 ? -0.584 -7.570 -5.454 1.00 14.97 77 PHE A O 1
ATOM 640 N N . LYS A 1 78 ? 0.600 -5.666 -5.553 1.00 15.31 78 LYS A N 1
ATOM 641 C CA . LYS A 1 78 ? 1.892 -6.327 -5.333 1.00 16.37 78 LYS A CA 1
ATOM 642 C C . LYS A 1 78 ? 1.933 -7.037 -3.977 1.00 16.52 78 LYS A C 1
ATOM 643 O O . LYS A 1 78 ? 2.417 -8.165 -3.869 1.00 16.66 78 LYS A O 1
ATOM 649 N N . ALA A 1 79 ? 1.408 -6.366 -2.955 1.00 15.89 79 ALA A N 1
ATOM 650 C CA . ALA A 1 79 ? 1.363 -6.920 -1.603 1.00 15.60 79 ALA A CA 1
ATOM 651 C C . ALA A 1 79 ? 0.310 -8.015 -1.459 1.00 15.35 79 ALA A C 1
ATOM 652 O O . ALA A 1 79 ? 0.470 -8.937 -0.654 1.00 15.87 79 ALA A O 1
ATOM 654 N N . TYR A 1 80 ? -0.774 -7.916 -2.236 1.00 14.80 80 TYR A N 1
ATOM 655 C CA . TYR A 1 80 ? -1.883 -8.864 -2.131 1.00 14.76 80 TYR A CA 1
ATOM 656 C C . TYR A 1 80 ? -2.321 -9.446 -3.482 1.00 15.21 80 TYR A C 1
ATOM 657 O O . TYR A 1 80 ? -3.410 -9.129 -3.976 1.00 15.04 80 TYR A O 1
ATOM 666 N N . PRO A 1 81 ? -1.473 -10.305 -4.088 1.00 15.97 81 PRO A N 1
ATOM 667 C CA . PRO A 1 81 ? -1.816 -10.915 -5.388 1.00 16.19 81 PRO A CA 1
ATOM 668 C C . PRO A 1 81 ? -3.134 -11.684 -5.386 1.00 16.61 81 PRO A C 1
ATOM 669 O O . PRO A 1 81 ? -3.791 -11.775 -6.424 1.00 16.66 81 PRO A O 1
ATOM 673 N N . SER A 1 82 ? -3.513 -12.240 -4.241 1.00 16.82 82 SER A N 1
ATOM 674 C CA . SER A 1 82 ? -4.750 -13.007 -4.133 1.00 17.50 82 SER A CA 1
ATOM 675 C C . SER A 1 82 ? -6.023 -12.151 -4.189 1.00 17.20 82 SER A C 1
ATOM 676 O O . SER A 1 82 ? -7.125 -12.684 -4.341 1.00 17.55 82 SER A O 1
ATOM 679 N N . LEU A 1 83 ? -5.872 -10.833 -4.057 1.00 16.28 83 LEU A N 1
ATOM 680 C CA . LEU A 1 83 ? -7.029 -9.935 -3.965 1.00 15.63 83 LEU A CA 1
ATOM 681 C C . LEU A 1 83 ? -7.354 -9.198 -5.260 1.00 16.01 83 LEU A C 1
ATOM 682 O O . LEU A 1 83 ? -8.182 -8.286 -5.278 1.00 16.11 83 LEU A O 1
ATOM 687 N N . GLY A 1 84 ? -6.704 -9.610 -6.342 1.00 15.95 84 GLY A N 1
ATOM 688 C CA . GLY A 1 84 ? -6.973 -9.012 -7.639 1.00 16.16 84 GLY A CA 1
ATOM 689 C C . GLY A 1 84 ? -6.639 -9.918 -8.801 1.00 16.66 84 GLY A C 1
ATOM 690 O O . GLY A 1 84 ? -5.831 -10.840 -8.683 1.00 16.69 84 GLY A O 1
ATOM 691 N N . GLU A 1 85 ? -7.292 -9.632 -9.920 1.00 16.77 85 GLU A N 1
ATOM 692 C CA . GLU A 1 85 ? -6.986 -10.233 -11.208 1.00 17.61 85 GLU A CA 1
ATOM 693 C C . GLU A 1 85 ? -6.269 -9.135 -11.987 1.00 16.52 85 GLU A C 1
ATOM 694 O O . GLU A 1 85 ? -6.782 -8.024 -12.104 1.00 16.07 85 GLU A O 1
ATOM 700 N N . LYS A 1 86 ? -5.084 -9.445 -12.516 1.00 16.43 86 LYS A N 1
ATOM 701 C CA . LYS A 1 86 ? -4.212 -8.436 -13.123 1.00 16.87 86 LYS A CA 1
ATOM 702 C C . LYS A 1 86 ? -4.926 -7.491 -14.099 1.00 16.72 86 LYS A C 1
ATOM 703 O O . LYS A 1 86 ? -4.779 -6.278 -14.002 1.00 16.51 86 LYS A O 1
ATOM 709 N N . SER A 1 87 ? -5.685 -8.044 -15.048 1.00 16.51 87 SER A N 1
ATOM 710 C CA . SER A 1 87 ? -6.363 -7.212 -16.047 1.00 16.55 87 SER A CA 1
ATOM 711 C C . SER A 1 87 ? -7.341 -6.217 -15.419 1.00 15.80 87 SER A C 1
ATOM 712 O O . SER A 1 87 ? -7.428 -5.075 -15.864 1.00 15.83 87 SER A O 1
ATOM 715 N N . LYS A 1 88 ? -8.051 -6.670 -14.387 1.00 15.72 88 LYS A N 1
ATOM 716 C CA . LYS A 1 88 ? -9.023 -5.844 -13.672 1.00 15.56 88 LYS A CA 1
ATOM 717 C C . LYS A 1 88 ? -8.334 -4.776 -12.821 1.00 14.57 88 LYS A C 1
ATOM 718 O O . LYS A 1 88 ? -8.765 -3.630 -12.791 1.00 13.79 88 LYS A O 1
ATOM 724 N N . VAL A 1 89 ? -7.238 -5.148 -12.166 1.00 13.88 89 VAL A N 1
ATOM 725 C CA . VAL A 1 89 ? -6.451 -4.186 -11.392 1.00 14.23 89 VAL A CA 1
ATOM 726 C C . VAL A 1 89 ? -5.895 -3.106 -12.318 1.00 14.12 89 VAL A C 1
ATOM 727 O O . VAL A 1 89 ? -5.957 -1.912 -12.013 1.00 13.84 89 VAL A O 1
ATOM 731 N N . GLU A 1 90 ? -5.372 -3.534 -13.466 1.00 14.42 90 GLU A N 1
ATOM 732 C CA . GLU A 1 90 ? -4.852 -2.595 -14.452 1.00 15.65 90 GLU A CA 1
ATOM 733 C C . GLU A 1 90 ? -5.933 -1.654 -14.998 1.00 14.52 90 GLU A C 1
ATOM 734 O O . GLU A 1 90 ? -5.680 -0.457 -15.159 1.00 14.57 90 GLU A O 1
ATOM 740 N N . ALA A 1 91 ? -7.135 -2.184 -15.240 1.00 14.29 91 ALA A N 1
ATOM 741 C CA . ALA A 1 91 ? -8.256 -1.358 -15.712 1.00 14.42 91 ALA A CA 1
ATOM 742 C C . ALA A 1 91 ? -8.623 -0.290 -14.670 1.00 13.66 91 ALA A C 1
ATOM 743 O O . ALA A 1 91 ? -8.881 0.859 -15.018 1.00 13.77 91 ALA A O 1
ATOM 745 N N . TYR A 1 92 ? -8.601 -0.670 -13.391 1.00 13.22 92 TYR A N 1
ATOM 746 C CA . TYR A 1 92 ? -8.900 0.241 -12.292 1.00 13.13 92 TYR A CA 1
ATOM 747 C C . TYR A 1 92 ? -7.808 1.305 -12.177 1.00 12.85 92 TYR A C 1
ATOM 748 O O . TYR A 1 92 ? -8.097 2.506 -12.104 1.00 13.18 92 TYR A O 1
ATOM 757 N N . ALA A 1 93 ? -6.550 0.876 -12.193 1.00 13.39 93 ALA A N 1
ATOM 758 C CA . ALA A 1 93 ? -5.441 1.821 -12.129 1.00 14.42 93 ALA A CA 1
ATOM 759 C C . ALA A 1 93 ? -5.477 2.802 -13.306 1.00 15.09 93 ALA A C 1
ATOM 760 O O . ALA A 1 93 ? -5.271 4.005 -13.131 1.00 15.11 93 ALA A O 1
ATOM 762 N N . ASN A 1 94 ? -5.744 2.279 -14.504 1.00 15.97 94 ASN A N 1
ATOM 763 C CA . ASN A 1 94 ? -5.884 3.113 -15.698 1.00 16.90 94 ASN A CA 1
ATOM 764 C C . ASN A 1 94 ? -6.976 4.171 -15.559 1.00 16.93 94 ASN A C 1
ATOM 765 O O . ASN A 1 94 ? -6.762 5.329 -15.913 1.00 17.39 94 ASN A O 1
ATOM 770 N N . ALA A 1 95 ? -8.140 3.774 -15.044 1.00 16.45 95 ALA A N 1
ATOM 771 C CA . ALA A 1 95 ? -9.240 4.718 -14.823 1.00 17.00 95 ALA A CA 1
ATOM 772 C C . ALA A 1 95 ? -8.841 5.839 -13.854 1.00 17.30 95 ALA A C 1
ATOM 773 O O . ALA A 1 95 ? -9.167 7.005 -14.070 1.00 17.56 95 ALA A O 1
ATOM 775 N N . VAL A 1 96 ? -8.108 5.489 -12.800 1.00 17.40 96 VAL A N 1
ATOM 776 C CA . VAL A 1 96 ? -7.615 6.500 -11.858 1.00 18.11 96 VAL A CA 1
ATOM 777 C C . VAL A 1 96 ? -6.576 7.418 -12.517 1.00 19.43 96 VAL A C 1
ATOM 778 O O . VAL A 1 96 ? -6.679 8.640 -12.423 1.00 19.60 96 VAL A O 1
ATOM 782 N N . LYS A 1 97 ? -5.600 6.822 -13.202 1.00 20.55 97 LYS A N 1
ATOM 783 C CA . LYS A 1 97 ? -4.556 7.569 -13.919 1.00 22.08 97 LYS A CA 1
ATOM 784 C C . LYS A 1 97 ? -5.100 8.598 -14.910 1.00 22.15 97 LYS A C 1
ATOM 785 O O . LYS A 1 97 ? -4.493 9.651 -15.114 1.00 22.84 97 LYS A O 1
ATOM 791 N N . GLN A 1 98 ? -6.245 8.286 -15.510 1.00 21.74 98 GLN A N 1
ATOM 792 C CA . GLN A 1 98 ? -6.834 9.114 -16.564 1.00 21.77 98 GLN A CA 1
ATOM 793 C C . GLN A 1 98 ? -7.862 10.140 -16.069 1.00 21.00 98 GLN A C 1
ATOM 794 O O . GLN A 1 98 ? -8.351 10.960 -16.848 1.00 21.40 98 GLN A O 1
ATOM 800 N N . LEU A 1 99 ? -8.184 10.105 -14.775 1.00 19.65 99 LEU A N 1
ATOM 801 C CA . LEU A 1 99 ? -8.989 11.167 -14.168 1.00 18.35 99 LEU A CA 1
ATOM 802 C C . LEU A 1 99 ? -8.269 12.508 -14.320 1.00 18.26 99 LEU A C 1
ATOM 803 O O . LEU A 1 99 ? -7.033 12.558 -14.253 1.00 18.64 99 LEU A O 1
ATOM 808 N N . PRO A 1 100 ? -9.0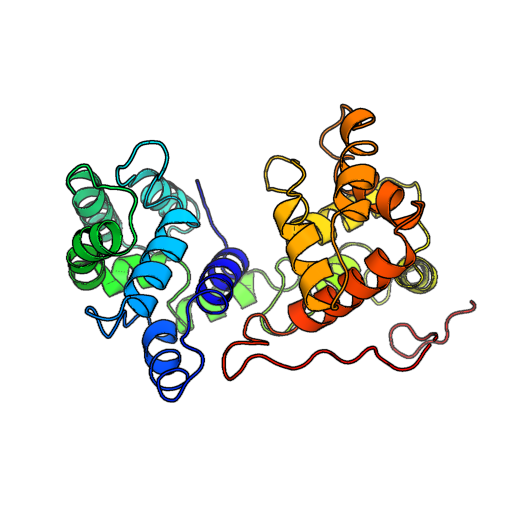30 13.598 -14.537 1.00 18.10 100 PRO A N 1
ATOM 809 C CA . PRO A 1 100 ? -8.380 14.895 -14.682 1.00 18.10 100 PRO A CA 1
ATOM 810 C C . PRO A 1 100 ? -7.827 15.390 -13.353 1.00 18.04 100 PRO A C 1
ATOM 811 O O . PRO A 1 100 ? -8.240 14.914 -12.286 1.00 17.45 100 PRO A O 1
ATOM 815 N N . SER A 1 101 ? -6.890 16.326 -13.419 1.00 17.70 101 SER A N 1
ATOM 816 C CA . SER A 1 101 ? -6.465 17.053 -12.234 1.00 17.60 101 SER A CA 1
ATOM 817 C C . SER A 1 101 ? -7.706 17.670 -11.596 1.00 17.44 101 SER A C 1
ATOM 818 O O . SER A 1 101 ? -8.617 18.120 -12.292 1.00 17.66 101 SER A O 1
ATOM 821 N N . THR A 1 102 ? -7.776 17.626 -10.271 1.00 17.14 102 THR A N 1
ATOM 822 C CA . THR A 1 102 ? -9.020 17.916 -9.575 1.00 17.29 102 THR A CA 1
ATOM 823 C C . THR A 1 102 ? -8.761 18.750 -8.327 1.00 17.43 102 THR A C 1
ATOM 824 O O . THR A 1 102 ? -7.844 18.452 -7.554 1.00 17.27 102 THR A O 1
ATOM 828 N N . ASN A 1 103 ? -9.579 19.783 -8.140 1.00 18.26 103 ASN A N 1
ATOM 829 C CA . ASN A 1 103 ? -9.485 20.675 -6.983 1.00 19.00 103 ASN A CA 1
ATOM 830 C C . ASN A 1 103 ? -9.638 19.948 -5.649 1.00 19.31 103 ASN A C 1
ATOM 831 O O . ASN A 1 103 ? -10.414 19.000 -5.539 1.00 19.17 103 ASN A O 1
ATOM 836 N N . ASN A 1 104 ? -8.891 20.415 -4.650 1.00 19.43 104 ASN A N 1
ATOM 837 C CA . ASN A 1 104 ? -8.880 19.832 -3.308 1.00 19.93 104 ASN A CA 1
ATOM 838 C C . ASN A 1 104 ? -10.043 20.338 -2.449 1.00 19.48 104 ASN A C 1
ATOM 839 O O . ASN A 1 104 ? -9.848 21.020 -1.438 1.00 20.40 104 ASN A O 1
ATOM 844 N N . ASP A 1 105 ? -11.256 20.029 -2.891 1.00 18.33 105 ASP A N 1
ATOM 845 C CA . ASP A 1 105 ? -12.456 20.202 -2.090 1.00 17.80 105 ASP A CA 1
ATOM 846 C C . ASP A 1 105 ? -13.273 18.921 -2.183 1.00 16.73 105 ASP A C 1
ATOM 847 O O . ASP A 1 105 ? -13.185 18.189 -3.173 1.00 16.60 105 ASP A O 1
ATOM 852 N N . CYS A 1 106 ? -14.055 18.645 -1.146 1.00 15.63 106 CYS A N 1
ATOM 853 C CA . CYS A 1 106 ? -14.777 17.381 -1.052 1.00 14.76 106 CYS A CA 1
ATOM 854 C C . CYS A 1 106 ? -15.637 17.108 -2.275 1.00 14.40 106 CYS A C 1
ATOM 855 O O . CYS A 1 106 ? -15.601 16.016 -2.837 1.00 13.35 106 CYS A O 1
ATOM 858 N N . ALA A 1 107 ? -16.420 18.105 -2.670 1.00 14.23 107 ALA A N 1
ATOM 859 C CA . ALA A 1 107 ? -17.365 17.942 -3.770 1.00 14.21 107 ALA A CA 1
ATOM 860 C C . ALA A 1 107 ? -16.661 17.533 -5.071 1.00 14.25 107 ALA A C 1
ATOM 861 O O . ALA A 1 107 ? -17.083 16.590 -5.748 1.00 13.97 107 ALA A O 1
ATOM 863 N N . ALA A 1 108 ? -15.573 18.228 -5.384 1.00 14.19 108 ALA A N 1
ATOM 864 C CA . ALA A 1 108 ? -14.846 17.997 -6.630 1.00 14.60 108 ALA A CA 1
ATOM 865 C C . ALA A 1 108 ? -14.158 16.632 -6.652 1.00 14.22 108 ALA A C 1
ATOM 866 O O . ALA A 1 108 ? -14.245 15.896 -7.644 1.00 14.46 108 ALA A O 1
ATOM 868 N N . VAL A 1 109 ? -13.484 16.292 -5.554 1.00 14.04 109 VAL A N 1
ATOM 869 C CA . VAL A 1 109 ? -12.810 15.009 -5.431 1.00 13.53 109 VAL A CA 1
ATOM 870 C C . VAL A 1 109 ? -13.818 13.870 -5.529 1.00 12.94 109 VAL A C 1
ATOM 871 O O . VAL A 1 109 ? -13.616 12.908 -6.286 1.00 13.00 109 VAL A O 1
ATOM 875 N N . PHE A 1 110 ? -14.913 13.985 -4.781 1.00 12.75 110 PHE A N 1
ATOM 876 C CA . PHE A 1 110 ? -15.929 12.945 -4.789 1.00 12.76 110 PHE A CA 1
ATOM 877 C C . PHE A 1 110 ? -16.543 12.761 -6.176 1.00 13.03 110 PHE A C 1
ATOM 878 O O . PHE A 1 110 ? -16.681 11.635 -6.646 1.00 12.94 110 PHE A O 1
ATOM 886 N N . LYS A 1 111 ? -16.921 13.868 -6.812 1.00 13.63 111 LYS A N 1
ATOM 887 C CA . LYS A 1 111 ? -17.579 13.806 -8.113 1.00 14.52 111 LYS A CA 1
ATOM 888 C C . LYS A 1 111 ? -16.674 13.140 -9.154 1.00 14.08 111 LYS A C 1
ATOM 889 O O . LYS A 1 111 ? -17.142 12.340 -9.960 1.00 14.59 111 LYS A O 1
ATOM 895 N N . ALA A 1 112 ? -15.383 13.460 -9.118 1.00 13.28 112 ALA A N 1
ATOM 896 C CA . ALA A 1 112 ? -14.422 12.899 -10.070 1.00 13.88 112 ALA A CA 1
ATOM 897 C C . ALA A 1 112 ? -14.230 11.400 -9.885 1.00 13.32 112 ALA A C 1
ATOM 898 O O . ALA A 1 112 ? -14.164 10.648 -10.863 1.00 14.08 112 ALA A O 1
ATOM 900 N N . TYR A 1 113 ? -14.140 10.966 -8.629 1.00 12.83 113 TYR A N 1
ATOM 901 C CA . TYR A 1 113 ? -13.884 9.566 -8.337 1.00 11.86 113 TYR A CA 1
ATOM 902 C C . TYR A 1 113 ? -15.117 8.662 -8.421 1.00 11.71 113 TYR A C 1
ATOM 903 O O . TYR A 1 113 ? -14.985 7.477 -8.693 1.00 11.50 113 TYR A O 1
ATOM 912 N N . ASP A 1 114 ? -16.310 9.204 -8.178 1.00 11.74 114 ASP A N 1
ATOM 913 C CA . ASP A 1 114 ? -17.515 8.370 -8.087 1.00 12.57 114 ASP A CA 1
ATOM 914 C C . ASP A 1 114 ? -17.705 7.418 -9.302 1.00 12.34 114 ASP A C 1
ATOM 915 O O . ASP A 1 114 ? -18.016 6.252 -9.113 1.00 12.33 114 ASP A O 1
ATOM 920 N N . PRO A 1 115 ? -17.519 7.905 -10.549 1.00 12.93 115 PRO A N 1
ATOM 921 C CA . PRO A 1 115 ? -17.651 6.963 -11.682 1.00 13.00 115 PRO A CA 1
ATOM 922 C C . PRO A 1 115 ? -16.668 5.790 -11.624 1.00 13.05 115 PRO A C 1
ATOM 923 O O . PRO A 1 115 ? -17.015 4.667 -12.020 1.00 13.67 115 PRO A O 1
ATOM 927 N N . VAL A 1 116 ? -15.461 6.048 -11.117 1.00 13.08 116 VAL A N 1
ATOM 928 C CA . VAL A 1 116 ? -14.449 5.014 -10.967 1.00 13.30 116 VAL A CA 1
ATOM 929 C C . VAL A 1 116 ? -14.850 4.042 -9.865 1.00 12.67 116 VAL A C 1
ATOM 930 O O . VAL A 1 116 ? -14.748 2.834 -10.029 1.00 12.65 116 VAL A O 1
ATOM 934 N N . HIS A 1 117 ? -15.337 4.582 -8.748 1.00 12.72 117 HIS A N 1
ATOM 935 C CA . HIS A 1 117 ? -15.825 3.751 -7.663 1.00 12.58 117 HIS A CA 1
ATOM 936 C C . HIS A 1 117 ? -16.858 2.742 -8.185 1.00 12.71 117 HIS A C 1
ATOM 937 O O . HIS A 1 117 ? -16.771 1.550 -7.911 1.00 13.56 117 HIS A O 1
ATOM 944 N N . LYS A 1 118 ? -17.830 3.233 -8.946 1.00 12.99 118 LYS A N 1
ATOM 945 C CA . LYS A 1 118 ? -18.906 2.378 -9.428 1.00 13.70 118 LYS A CA 1
ATOM 946 C C . LYS A 1 118 ? -18.455 1.412 -10.530 1.00 13.50 118 LYS A C 1
ATOM 947 O O . LYS A 1 118 ? -18.838 0.241 -10.509 1.00 14.57 118 LYS A O 1
ATOM 953 N N . ALA A 1 119 ? -17.597 1.894 -11.428 1.00 13.21 119 ALA A N 1
ATOM 954 C CA . ALA A 1 119 ? -17.132 1.084 -12.562 1.00 13.38 119 ALA A CA 1
ATOM 955 C C . ALA A 1 119 ? -16.133 0.021 -12.121 1.00 13.32 119 ALA A C 1
ATOM 956 O O . ALA A 1 119 ? -15.913 -0.958 -12.833 1.00 13.57 119 ALA A O 1
ATOM 958 N N . HIS A 1 120 ? -15.518 0.223 -10.954 1.00 12.58 120 HIS A N 1
ATOM 959 C CA . HIS A 1 120 ? -14.491 -0.687 -10.447 1.00 12.90 120 HIS A CA 1
ATOM 960 C C . HIS A 1 120 ? -14.747 -1.072 -9.004 1.00 12.82 120 HIS A C 1
ATOM 961 O O . HIS A 1 120 ? -13.804 -1.335 -8.258 1.00 12.63 120 HIS A O 1
ATOM 968 N N . LYS A 1 121 ? -16.022 -1.151 -8.629 1.00 13.09 121 LYS A N 1
ATOM 969 C CA . LYS A 1 121 ? -16.391 -1.390 -7.236 1.00 13.90 121 LYS A CA 1
ATOM 970 C C . LYS A 1 121 ? -15.793 -2.673 -6.690 1.00 13.90 121 LYS A C 1
ATOM 971 O O . LYS A 1 121 ? -15.107 -2.639 -5.672 1.00 13.60 121 LYS A O 1
ATOM 977 N N . ASP A 1 122 ? -16.034 -3.801 -7.350 1.00 14.11 122 ASP A N 1
ATOM 978 C CA . ASP A 1 122 ? -15.518 -5.079 -6.873 1.00 14.31 122 ASP A CA 1
ATOM 979 C C . ASP A 1 122 ? -13.998 -5.144 -6.876 1.00 13.36 122 ASP A C 1
ATOM 980 O O . ASP A 1 122 ? -13.401 -5.693 -5.956 1.00 13.14 122 ASP A O 1
ATOM 985 N N . THR A 1 123 ? -13.369 -4.585 -7.904 1.00 12.33 123 THR A N 1
ATOM 986 C CA . THR A 1 123 ? -11.924 -4.583 -7.992 1.00 12.13 123 THR A CA 1
ATOM 987 C C . THR A 1 123 ? -11.335 -3.847 -6.789 1.00 11.99 123 THR A C 1
ATOM 988 O O . THR A 1 123 ? -10.436 -4.359 -6.098 1.00 11.57 123 THR A O 1
ATOM 992 N N . SER A 1 124 ? -11.850 -2.650 -6.538 1.00 11.81 124 SER A N 1
ATOM 993 C CA . SER A 1 124 ? -11.327 -1.806 -5.458 1.00 11.49 124 SER A CA 1
ATOM 994 C C . SER A 1 124 ? -11.662 -2.353 -4.069 1.00 11.46 124 SER A C 1
ATOM 995 O O . SER A 1 124 ? -10.809 -2.355 -3.178 1.00 11.34 124 SER A O 1
ATOM 998 N N . LYS A 1 125 ? -12.883 -2.848 -3.911 1.00 11.24 125 LYS A N 1
ATOM 999 C CA . LYS A 1 125 ? -13.341 -3.438 -2.655 1.00 11.87 125 LYS A CA 1
ATOM 1000 C C . LYS A 1 125 ? -12.516 -4.671 -2.304 1.00 11.84 125 LYS A C 1
ATOM 1001 O O . LYS A 1 125 ? -12.087 -4.840 -1.164 1.00 12.01 125 LYS A O 1
ATOM 1007 N N . ASN A 1 126 ? -12.276 -5.540 -3.280 1.00 11.76 126 ASN A N 1
ATOM 1008 C CA . ASN A 1 126 ? -11.433 -6.706 -3.038 1.00 12.32 126 ASN A CA 1
ATOM 1009 C C . ASN A 1 126 ? -10.003 -6.340 -2.670 1.00 12.15 126 ASN A C 1
ATOM 1010 O O . ASN A 1 126 ? -9.428 -6.902 -1.729 1.00 12.21 126 ASN A O 1
ATOM 1015 N N . LEU A 1 127 ? -9.427 -5.395 -3.399 1.00 11.42 127 LEU A N 1
ATOM 1016 C CA . LEU A 1 127 ? -8.024 -5.035 -3.229 1.00 12.16 127 LEU A CA 1
ATOM 1017 C C . LEU A 1 127 ? -7.728 -4.366 -1.895 1.00 11.56 127 LEU A C 1
ATOM 1018 O O . LEU A 1 127 ? -6.646 -4.559 -1.327 1.00 11.87 127 LEU A O 1
ATOM 1023 N N . PHE A 1 128 ? -8.671 -3.556 -1.430 1.00 10.62 128 PHE A N 1
ATOM 1024 C CA . PHE A 1 128 ? -8.467 -2.730 -0.249 1.00 10.42 128 PHE A CA 1
ATOM 1025 C C . PHE A 1 128 ? -9.221 -3.258 0.964 1.00 10.33 128 PHE A C 1
ATOM 1026 O O . PHE A 1 128 ? -9.638 -2.492 1.843 1.00 10.64 128 PHE A O 1
ATOM 1034 N N . HIS A 1 129 ? -9.360 -4.582 1.020 1.00 10.27 129 HIS A N 1
ATOM 1035 C CA . HIS A 1 129 ? -9.810 -5.293 2.237 1.00 10.46 129 HIS A CA 1
ATOM 1036 C C . HIS A 1 129 ? -11.238 -4.943 2.634 1.00 11.10 129 HIS A C 1
ATOM 1037 O O . HIS A 1 129 ? -11.559 -4.854 3.826 1.00 11.50 129 HIS A O 1
ATOM 1044 N N . GLY A 1 130 ? -12.084 -4.753 1.623 1.00 11.50 130 GLY A N 1
ATOM 1045 C CA . GLY A 1 130 ? -13.506 -4.536 1.809 1.00 12.55 130 GLY A CA 1
ATOM 1046 C C . GLY A 1 130 ? -14.345 -5.777 1.565 1.00 13.18 130 GLY A C 1
ATOM 1047 O O . GLY A 1 130 ? -15.526 -5.787 1.891 1.00 14.03 130 GLY A O 1
ATOM 1048 N N . ASN A 1 131 ? -13.747 -6.819 0.987 1.00 13.39 131 ASN A N 1
ATOM 1049 C CA . ASN A 1 131 ? -14.459 -8.075 0.749 1.00 1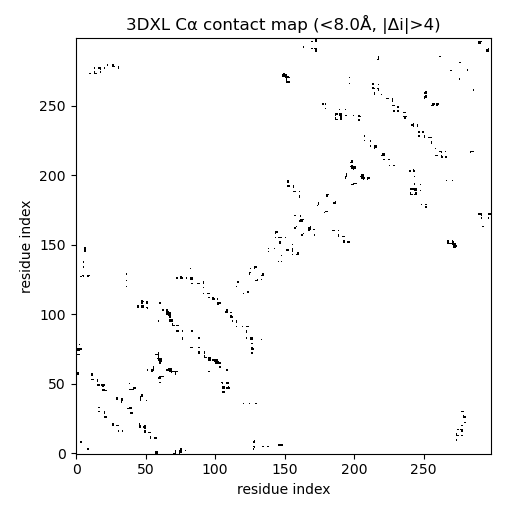4.48 131 ASN A CA 1
ATOM 1050 C C . ASN A 1 131 ? -14.474 -8.883 2.043 1.00 14.92 131 ASN A C 1
ATOM 1051 O O . ASN A 1 131 ? -13.432 -9.333 2.514 1.00 13.89 131 ASN A O 1
ATOM 1056 N N . LYS A 1 132 ? -15.659 -9.058 2.623 1.00 16.06 132 LYS A N 1
ATOM 1057 C CA . LYS A 1 132 ? -15.791 -9.697 3.934 1.00 17.28 132 LYS A CA 1
ATOM 1058 C C . LYS A 1 132 ? -15.199 -11.102 3.987 1.00 17.12 132 LYS A C 1
ATOM 1059 O O . LYS A 1 132 ? -14.472 -11.437 4.923 1.00 16.95 132 LYS A O 1
ATOM 1065 N N . GLU A 1 133 ? -15.494 -11.923 2.983 1.00 17.49 133 GLU A N 1
ATOM 1066 C CA . GLU A 1 133 ? -15.002 -13.300 2.961 1.00 18.01 133 GLU A CA 1
ATOM 1067 C C . GLU A 1 133 ? -13.488 -13.366 2.792 1.00 17.06 133 GLU A C 1
ATOM 1068 O O . GLU A 1 133 ? -12.808 -14.098 3.519 1.00 17.31 133 GLU A O 1
ATOM 1074 N N . LEU A 1 134 ? -12.956 -12.592 1.852 1.00 15.96 134 LEU A N 1
ATOM 1075 C CA . LEU A 1 134 ? -11.523 -12.580 1.629 1.00 15.53 134 LEU A CA 1
ATOM 1076 C C . LEU A 1 134 ? -10.779 -12.047 2.853 1.00 14.53 134 LEU A C 1
ATOM 1077 O O . LEU A 1 134 ? -9.731 -12.568 3.222 1.00 14.27 134 LEU A O 1
ATOM 1082 N N . THR A 1 135 ? -11.324 -11.010 3.479 1.00 13.84 135 THR A N 1
ATOM 1083 C CA . THR A 1 135 ? -10.662 -10.370 4.606 1.00 13.66 135 THR A CA 1
ATOM 1084 C C . THR A 1 135 ? -10.669 -11.293 5.836 1.00 13.80 135 THR A C 1
ATOM 1085 O O . THR A 1 135 ? -9.669 -11.391 6.552 1.00 13.43 135 THR A O 1
ATOM 1089 N N . LYS A 1 136 ? -11.762 -12.025 6.036 1.00 14.04 136 LYS A N 1
ATOM 1090 C CA . LYS A 1 136 ? -11.829 -13.027 7.106 1.00 15.46 136 LYS A CA 1
ATOM 1091 C C . LYS A 1 136 ? -10.689 -14.037 6.979 1.00 14.87 136 LYS A C 1
ATOM 1092 O O . LYS A 1 136 ? -10.031 -14.378 7.968 1.00 15.20 136 LYS A O 1
ATOM 1098 N N . GLY A 1 137 ? -10.460 -14.518 5.757 1.00 14.75 137 GLY A N 1
ATOM 1099 C CA . GLY A 1 137 ? -9.389 -15.472 5.504 1.00 14.78 137 GLY A CA 1
ATOM 1100 C C . GLY A 1 137 ? -8.016 -14.902 5.787 1.00 14.37 137 GLY A C 1
ATOM 1101 O O . GLY A 1 137 ? -7.160 -15.579 6.344 1.00 14.37 137 GLY A O 1
ATOM 1102 N N . LEU A 1 138 ? -7.796 -13.656 5.390 1.00 14.11 138 LEU A N 1
ATOM 1103 C CA . LEU A 1 138 ? -6.524 -12.991 5.662 1.00 14.58 138 LEU A CA 1
ATOM 1104 C C . LEU A 1 138 ? -6.282 -12.794 7.166 1.00 13.50 138 LEU A C 1
ATOM 1105 O O . LEU A 1 138 ? -5.179 -13.066 7.663 1.00 13.21 138 LEU A O 1
ATOM 1110 N N . TYR A 1 139 ? -7.308 -12.366 7.898 1.00 12.78 139 TYR A N 1
ATOM 1111 C CA . TYR A 1 139 ? -7.163 -12.233 9.351 1.00 12.60 139 TYR A CA 1
ATOM 1112 C C . TYR A 1 139 ? -6.797 -13.564 10.002 1.00 13.42 139 TYR A C 1
ATOM 1113 O O . TYR A 1 139 ? -6.018 -13.599 10.947 1.00 13.35 139 TYR A O 1
ATOM 1122 N N . GLU A 1 140 ? -7.361 -14.660 9.507 1.00 14.13 140 GLU A N 1
ATOM 1123 C CA . GLU A 1 140 ? -7.038 -15.982 10.038 1.00 15.54 140 GLU A CA 1
ATOM 1124 C C . GLU A 1 140 ? -5.584 -16.360 9.747 1.00 15.87 140 GLU A C 1
ATOM 1125 O O . GLU A 1 140 ? -4.881 -16.855 10.631 1.00 16.18 140 GLU A O 1
ATOM 1131 N N . LYS A 1 141 ? -5.130 -16.108 8.521 1.00 15.64 141 LYS A N 1
ATOM 1132 C CA . LYS A 1 141 ? -3.731 -16.342 8.150 1.00 16.38 141 LYS A CA 1
ATOM 1133 C C . LYS A 1 141 ? -2.772 -15.569 9.054 1.00 16.31 141 LYS A C 1
ATOM 1134 O O . LYS A 1 141 ? -1.782 -16.109 9.544 1.00 16.41 141 LYS A O 1
ATOM 1140 N N . LEU A 1 142 ? -3.083 -14.301 9.283 1.00 16.03 142 LEU A N 1
ATOM 1141 C CA . LEU A 1 142 ? -2.212 -13.439 10.079 1.00 16.02 142 LEU A CA 1
ATOM 1142 C C . LEU A 1 142 ? -2.265 -13.715 11.583 1.00 15.84 142 LEU A C 1
ATOM 1143 O O . LEU A 1 142 ? -1.242 -13.617 12.260 1.00 15.91 142 LEU A O 1
ATOM 1148 N N . GLY A 1 143 ? -3.435 -14.090 12.093 1.00 14.97 143 GLY A N 1
ATOM 1149 C CA . GLY A 1 143 ? -3.608 -14.427 13.504 1.00 14.83 143 GLY A CA 1
ATOM 1150 C C . GLY A 1 143 ? -3.039 -13.385 14.452 1.00 14.44 143 GLY A C 1
ATOM 1151 O O . GLY A 1 143 ? -3.323 -12.188 14.332 1.00 13.93 143 GLY A O 1
ATOM 1152 N N . LYS A 1 144 ? -2.201 -13.857 15.374 1.00 14.18 144 LYS A N 1
ATOM 1153 C CA . LYS A 1 144 ? -1.582 -13.010 16.406 1.00 14.64 144 LYS A CA 1
ATOM 1154 C C . LYS A 1 144 ? -0.678 -11.908 15.844 1.00 13.86 144 LYS A C 1
ATOM 1155 O O . LYS A 1 144 ? -0.274 -11.008 16.576 1.00 13.31 144 LYS A O 1
ATOM 1161 N N . ASP A 1 145 ? -0.342 -11.977 14.557 1.00 13.06 145 ASP A N 1
ATOM 1162 C CA . ASP A 1 145 ? 0.581 -11.009 13.983 1.00 12.99 145 ASP A CA 1
ATOM 1163 C C . ASP A 1 145 ? -0.052 -9.704 13.501 1.00 12.26 145 ASP A C 1
ATOM 1164 O O . ASP A 1 145 ? 0.664 -8.789 13.101 1.00 13.11 145 ASP A O 1
ATOM 1169 N N . ILE A 1 146 ? -1.380 -9.624 13.554 1.00 11.57 146 ILE A N 1
ATOM 1170 C CA . ILE A 1 146 ? -2.089 -8.389 13.235 1.00 10.95 146 ILE A CA 1
ATOM 1171 C C . ILE A 1 146 ? -3.119 -8.153 14.332 1.00 10.10 146 ILE A C 1
ATOM 1172 O O . ILE A 1 146 ? -3.666 -9.101 14.897 1.00 10.02 146 ILE A O 1
ATOM 1177 N N . ARG A 1 147 ? -3.391 -6.888 14.630 1.00 9.69 147 ARG A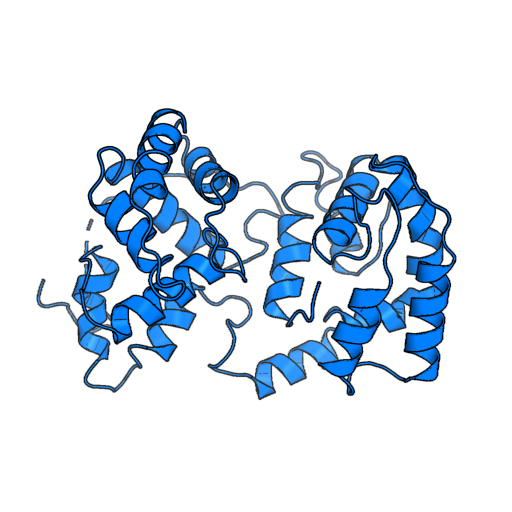 N 1
ATOM 1178 C CA . ARG A 1 147 ? -4.502 -6.602 15.518 1.00 9.41 147 ARG A CA 1
ATOM 1179 C C . ARG A 1 147 ? -5.793 -7.100 14.841 1.00 9.42 147 ARG A C 1
ATOM 1180 O O . ARG A 1 147 ? -6.084 -6.764 13.681 1.00 9.12 147 ARG A O 1
ATOM 1188 N N . GLN A 1 148 ? -6.567 -7.897 15.566 1.00 9.68 148 GLN A N 1
ATOM 1189 C CA . GLN A 1 148 ? -7.789 -8.514 15.046 1.00 10.24 148 GLN A CA 1
ATOM 1190 C C . GLN A 1 148 ? -8.985 -7.615 15.295 1.00 10.50 148 GLN A C 1
ATOM 1191 O O . GLN A 1 148 ? -8.953 -6.731 16.156 1.00 9.94 148 GLN A O 1
ATOM 1197 N N . LYS A 1 149 ? -10.054 -7.816 14.534 1.00 10.68 149 LYS A N 1
ATOM 1198 C CA . LYS A 1 149 ? -11.267 -7.057 14.792 1.00 11.54 149 LYS A CA 1
ATOM 1199 C C . LYS A 1 149 ? -11.715 -7.277 16.231 1.00 10.51 149 LYS A C 1
ATOM 1200 O O . LYS A 1 149 ? -11.661 -8.394 16.746 1.00 10.26 149 LYS A O 1
ATOM 1206 N N . LYS A 1 150 ? -12.134 -6.191 16.871 1.00 9.32 150 LYS A N 1
ATOM 1207 C CA . LYS A 1 150 ? -12.637 -6.190 18.248 1.00 9.67 150 LYS A CA 1
ATOM 1208 C C . LYS A 1 150 ? -11.547 -6.456 19.300 1.00 8.91 150 LYS A C 1
ATOM 1209 O O . LYS A 1 150 ? -11.859 -6.737 20.468 1.00 10.98 150 LYS A O 1
ATOM 1215 N N . GLN A 1 151 ? -10.281 -6.333 18.903 1.00 8.51 151 GLN A N 1
ATOM 1216 C CA . GLN A 1 151 ? -9.168 -6.529 19.831 1.00 8.83 151 GLN A CA 1
ATOM 1217 C C . GLN A 1 151 ? -8.551 -5.187 20.232 1.00 8.65 151 GLN A C 1
ATOM 1218 O O . GLN A 1 151 ? -8.214 -4.371 19.386 1.00 8.71 151 GLN A O 1
ATOM 1224 N N . SER A 1 152 ? -8.394 -4.957 2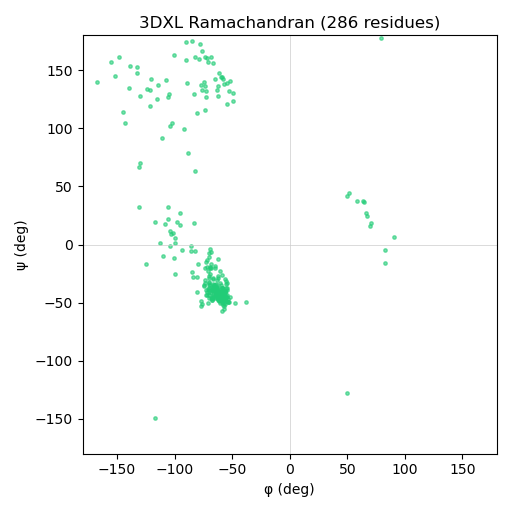1.533 1.00 8.63 152 SER A N 1
ATOM 1225 C CA . SER A 1 152 ? -7.617 -3.808 21.986 1.00 8.37 152 SER A CA 1
ATOM 1226 C C . SER A 1 152 ? -6.274 -3.766 21.267 1.00 8.30 152 SER A C 1
ATOM 1227 O O . SER A 1 152 ? -5.560 -4.775 21.231 1.00 8.63 152 SER A O 1
ATOM 1230 N N . TYR A 1 153 ? -5.905 -2.619 20.702 1.00 8.01 153 TYR A N 1
ATOM 1231 C CA . TYR A 1 153 ? -4.604 -2.543 20.052 1.00 8.34 153 TYR A CA 1
ATOM 1232 C C . TYR A 1 153 ? -3.476 -2.739 21.069 1.00 8.37 153 TYR A C 1
ATOM 1233 O O . TYR A 1 153 ? -2.445 -3.337 20.774 1.00 8.76 153 TYR A O 1
ATOM 1242 N N . PHE A 1 154 ? -3.674 -2.208 22.273 1.00 8.77 154 PHE A N 1
ATOM 1243 C CA . PHE A 1 154 ? -2.689 -2.376 23.341 1.00 8.68 154 PHE A CA 1
ATOM 1244 C C . PHE A 1 154 ? -2.476 -3.861 23.647 1.00 8.88 154 PHE A C 1
ATOM 1245 O O . PHE A 1 154 ? -1.337 -4.307 23.788 1.00 9.18 154 PHE A O 1
ATOM 1253 N N . GLU A 1 155 ? -3.564 -4.619 23.755 1.00 9.03 155 GLU A N 1
ATOM 1254 C CA . GLU A 1 155 ? -3.461 -6.055 24.001 1.00 9.80 155 GLU A CA 1
ATOM 1255 C C . GLU A 1 155 ? -2.760 -6.789 22.876 1.00 9.85 155 GLU A C 1
ATOM 1256 O O . GLU A 1 155 ? -1.981 -7.702 23.128 1.00 10.27 155 GLU A O 1
ATOM 1262 N N . PHE A 1 156 ? -3.034 -6.403 21.629 1.00 9.34 156 PHE A N 1
ATOM 1263 C CA . PHE A 1 156 ? -2.317 -6.977 20.492 1.00 9.30 156 PHE A CA 1
ATOM 1264 C C . PHE A 1 156 ? -0.801 -6.848 20.688 1.00 9.26 156 PHE A C 1
ATOM 1265 O O . PHE A 1 156 ? -0.069 -7.827 20.533 1.00 9.81 156 PHE A O 1
ATOM 1273 N N . CYS A 1 157 ? -0.338 -5.646 21.029 1.00 8.84 157 CYS A N 1
ATOM 1274 C CA . CYS A 1 157 ? 1.088 -5.413 21.221 1.00 9.33 157 CYS A CA 1
ATOM 1275 C C . CYS A 1 157 ? 1.612 -6.180 22.437 1.00 9.49 157 CYS A C 1
ATOM 1276 O O . CYS A 1 157 ? 2.660 -6.845 22.366 1.00 10.36 157 CYS A O 1
ATOM 1279 N N . GLU A 1 158 ? 0.877 -6.098 23.544 1.00 9.43 158 GLU A N 1
ATOM 1280 C CA . GLU A 1 158 ? 1.264 -6.805 24.771 1.00 9.80 158 GLU A CA 1
ATOM 1281 C C . GLU A 1 158 ? 1.461 -8.290 24.495 1.00 10.26 158 GLU A C 1
ATOM 1282 O O . GLU A 1 158 ? 2.417 -8.897 24.986 1.00 11.10 158 GLU A O 1
ATOM 1288 N N . ASN A 1 159 ? 0.549 -8.883 23.721 1.00 10.72 159 ASN A N 1
ATOM 1289 C CA . ASN A 1 159 ? 0.612 -10.318 23.477 1.00 11.61 159 ASN A CA 1
ATOM 1290 C C . ASN A 1 159 ? 1.787 -10.704 22.590 1.00 12.12 159 ASN A C 1
ATOM 1291 O O . ASN A 1 159 ? 2.320 -11.806 22.716 1.00 13.30 159 ASN A O 1
ATOM 1296 N N . LYS A 1 160 ? 2.204 -9.796 21.718 1.00 12.28 160 LYS A N 1
ATOM 1297 C CA . LYS A 1 160 ? 3.353 -10.013 20.865 1.00 13.23 160 LYS A CA 1
ATOM 1298 C C . LYS A 1 160 ? 4.661 -9.957 21.653 1.00 13.39 160 LYS A C 1
ATOM 1299 O O . LYS A 1 160 ? 5.549 -10.787 21.463 1.00 14.46 160 LYS A O 1
ATOM 1305 N N . TYR A 1 161 ? 4.780 -8.981 22.551 1.00 12.69 161 TYR A N 1
ATOM 1306 C CA . TYR A 1 161 ? 6.062 -8.728 23.207 1.00 12.97 161 TYR A CA 1
ATOM 1307 C C . TYR A 1 161 ? 6.184 -9.322 24.607 1.00 12.62 161 TYR A C 1
ATOM 1308 O O . TYR A 1 161 ? 7.298 -9.586 25.059 1.00 13.28 161 TYR A O 1
ATOM 1317 N N . TYR A 1 162 ? 5.048 -9.524 25.271 1.00 12.00 162 TYR A N 1
ATOM 1318 C CA . TYR A 1 162 ? 4.991 -10.076 26.635 1.00 12.08 162 TYR A CA 1
ATOM 1319 C C . TYR A 1 162 ? 3.960 -11.209 26.646 1.00 12.37 162 TYR A C 1
ATOM 1320 O O . TYR A 1 162 ? 2.921 -11.100 27.287 1.00 11.71 162 TYR A O 1
ATOM 1329 N N . PRO A 1 163 ? 4.248 -12.312 25.928 1.00 13.82 163 PRO A N 1
ATOM 1330 C CA . PRO A 1 163 ? 3.202 -13.306 25.690 1.00 14.42 163 PRO A CA 1
ATOM 1331 C C . PRO A 1 163 ? 2.690 -14.013 26.948 1.00 14.42 163 PRO A C 1
ATOM 1332 O O . PRO A 1 163 ? 3.461 -14.305 27.871 1.00 14.05 163 PRO A O 1
ATOM 1336 N N . ALA A 1 164 ? 1.391 -14.278 26.974 1.00 14.80 164 ALA A N 1
ATOM 1337 C CA . ALA A 1 164 ? 0.779 -15.124 27.992 1.00 15.55 164 ALA A CA 1
ATOM 1338 C C . ALA A 1 164 ? 1.528 -16.447 28.079 1.00 15.69 164 ALA A C 1
ATOM 1339 O O . ALA A 1 164 ? 1.943 -17.010 27.061 1.00 15.90 164 ALA A O 1
ATOM 1341 N N . GLY A 1 165 ? 1.701 -16.929 29.305 1.00 15.63 165 GLY A N 1
ATOM 1342 C CA . GLY A 1 165 ? 2.386 -18.196 29.556 1.00 15.93 165 GLY A CA 1
ATOM 1343 C C . GLY A 1 165 ? 3.901 -18.103 29.585 1.00 15.82 165 GLY A C 1
ATOM 1344 O O . GLY A 1 165 ? 4.578 -19.090 29.892 1.00 16.85 165 GLY A O 1
ATOM 1345 N N . SER A 1 166 ? 4.442 -16.923 29.279 1.00 15.41 166 SER A N 1
ATOM 1346 C CA . SER A 1 166 ? 5.880 -16.695 29.309 1.00 15.13 166 SER A CA 1
ATOM 1347 C C . SER A 1 166 ? 6.293 -15.978 30.587 1.00 14.92 166 SER A C 1
ATOM 1348 O O . SER A 1 166 ? 5.463 -15.377 31.267 1.00 14.23 166 SER A O 1
ATOM 1351 N N . ASP A 1 167 ? 7.588 -16.028 30.879 1.00 15.16 167 ASP A N 1
ATOM 1352 C CA . ASP A 1 167 ? 8.160 -15.331 32.022 1.00 15.65 167 ASP A CA 1
ATOM 1353 C C . ASP A 1 167 ? 8.165 -13.803 31.853 1.00 15.20 167 ASP A C 1
ATOM 1354 O O . ASP A 1 167 ? 8.494 -13.077 32.787 1.00 15.64 167 ASP A O 1
ATOM 1359 N N . LYS A 1 168 ? 7.798 -13.331 30.660 1.00 14.77 168 LYS A N 1
ATOM 1360 C CA . LYS A 1 168 ? 7.712 -11.898 30.358 1.00 14.04 168 LYS A CA 1
ATOM 1361 C C . LYS A 1 168 ? 6.380 -11.287 30.776 1.00 12.74 168 LYS A C 1
ATOM 1362 O O . LYS A 1 168 ? 6.285 -10.074 30.995 1.00 12.56 168 LYS A O 1
ATOM 1368 N N . ARG A 1 169 ? 5.353 -12.120 30.869 1.00 12.04 169 ARG A N 1
ATOM 1369 C CA . ARG A 1 169 ? 3.987 -11.658 31.079 1.00 12.18 169 ARG A CA 1
ATOM 1370 C C . ARG A 1 169 ? 3.856 -10.761 32.305 1.00 12.26 169 ARG A C 1
ATOM 1371 O O . ARG A 1 169 ? 3.118 -9.776 32.288 1.00 11.97 169 ARG A O 1
ATOM 1379 N N . GLN A 1 170 ? 4.604 -11.097 33.355 1.00 12.66 170 GLN A N 1
ATOM 1380 C CA . GLN A 1 170 ? 4.561 -10.380 34.636 1.00 13.54 170 GLN A CA 1
ATOM 1381 C C . GLN A 1 170 ? 4.900 -8.896 34.515 1.00 12.58 170 GLN A C 1
ATOM 1382 O O . GLN A 1 170 ? 4.456 -8.094 35.327 1.00 12.86 170 GLN A O 1
ATOM 1388 N N . GLN A 1 171 ? 5.672 -8.529 33.495 1.00 11.62 171 GLN A N 1
ATOM 1389 C CA . GLN A 1 171 ? 6.050 -7.133 33.311 1.00 11.54 171 GLN A CA 1
ATOM 1390 C C . GLN A 1 171 ? 4.861 -6.230 33.005 1.00 10.89 171 GLN A C 1
ATOM 1391 O O . GLN A 1 171 ? 4.942 -5.022 33.197 1.00 10.43 171 GLN A O 1
ATOM 1397 N N . LEU A 1 172 ? 3.759 -6.817 32.542 1.00 10.48 172 LEU A N 1
ATOM 1398 C CA . LEU A 1 172 ? 2.578 -6.017 32.232 1.00 10.72 172 LEU A CA 1
ATOM 1399 C C . LEU A 1 172 ? 2.033 -5.305 33.472 1.00 11.14 172 LEU A C 1
ATOM 1400 O O . LEU A 1 172 ? 1.410 -4.261 33.347 1.00 11.49 172 LEU A O 1
ATOM 1405 N N . CYS A 1 173 ? 2.270 -5.866 34.659 1.00 12.38 173 CYS A N 1
ATOM 1406 C CA . CYS A 1 173 ? 1.863 -5.219 35.905 1.00 13.90 173 CYS A CA 1
ATOM 1407 C C . CYS A 1 173 ? 2.416 -3.805 35.997 1.00 13.57 173 CYS A C 1
ATOM 1408 O O . CYS A 1 173 ? 1.693 -2.876 36.357 1.00 15.86 173 CYS A O 1
ATOM 1411 N N . GLN A 1 174 ? 3.693 -3.646 35.671 1.00 12.60 174 GLN A N 1
ATOM 1412 C CA . GLN A 1 174 ? 4.349 -2.346 35.723 1.00 12.70 174 GLN A CA 1
ATOM 1413 C C . GLN A 1 174 ? 4.019 -1.515 34.479 1.00 11.49 174 GLN A C 1
ATOM 1414 O O . GLN A 1 174 ? 3.785 -0.306 34.582 1.00 11.36 174 GLN A O 1
ATOM 1420 N N . ILE A 1 175 ? 4.003 -2.161 33.312 1.00 10.69 175 ILE A N 1
ATOM 1421 C CA . ILE A 1 175 ? 3.770 -1.465 32.056 1.00 10.49 175 ILE A CA 1
ATOM 1422 C C . ILE A 1 175 ? 2.401 -0.773 32.050 1.00 9.95 175 ILE A C 1
ATOM 1423 O O . ILE A 1 175 ? 2.283 0.399 31.658 1.00 9.88 175 ILE A O 1
ATOM 1428 N N . ARG A 1 176 ? 1.382 -1.469 32.542 1.00 9.97 176 ARG A N 1
ATOM 1429 C CA . ARG A 1 176 ? 0.021 -0.941 32.532 1.00 11.07 176 ARG A CA 1
ATOM 1430 C C . ARG A 1 176 ? -0.169 0.167 33.558 1.00 11.96 176 ARG A C 1
ATOM 1431 O O . ARG A 1 176 ? -1.156 0.900 33.500 1.00 12.68 176 ARG A O 1
ATOM 1439 N N . GLN A 1 177 ? 0.779 0.281 34.486 1.00 11.96 177 GLN A N 1
ATOM 1440 C CA . GLN A 1 177 ? 0.778 1.369 35.473 1.00 12.96 177 GLN A CA 1
ATOM 1441 C C . GLN A 1 177 ? 1.706 2.518 35.064 1.00 12.08 177 GLN A C 1
ATOM 1442 O O . GLN A 1 177 ? 2.110 3.346 35.893 1.00 12.22 177 GLN A O 1
ATOM 1448 N N . TYR A 1 178 ? 2.032 2.569 33.775 1.00 10.81 178 TYR A N 1
ATOM 1449 C CA . TYR A 1 178 ? 2.813 3.676 33.194 1.00 10.79 178 TYR A CA 1
ATOM 1450 C C . TYR A 1 178 ? 4.263 3.751 33.674 1.00 10.96 178 TYR A C 1
ATOM 1451 O O . TYR A 1 178 ? 4.877 4.808 33.634 1.00 11.72 178 TYR A O 1
ATOM 1460 N N . THR A 1 179 ? 4.817 2.626 34.111 1.00 10.89 179 THR A N 1
ATOM 1461 C CA . THR A 1 179 ? 6.254 2.544 34.340 1.00 11.30 179 THR A CA 1
ATOM 1462 C C . THR A 1 179 ? 6.961 2.512 32.989 1.00 11.11 179 THR A C 1
ATOM 1463 O O . THR A 1 179 ? 6.641 1.690 32.123 1.00 10.99 179 THR A O 1
ATOM 1467 N N . VAL A 1 180 ? 7.910 3.417 32.808 1.00 11.24 180 VAL A N 1
ATOM 1468 C CA . VAL A 1 180 ? 8.673 3.503 31.569 1.00 11.98 180 VAL A CA 1
ATOM 1469 C C . VAL A 1 180 ? 9.942 2.664 31.680 1.00 11.99 180 VAL A C 1
ATOM 1470 O O . VAL A 1 180 ? 10.926 3.086 32.288 1.00 13.68 180 VAL A O 1
ATOM 1474 N N . LEU A 1 181 ? 9.904 1.461 31.123 1.00 11.47 181 LEU A N 1
ATOM 1475 C CA . LEU A 1 181 ? 11.071 0.592 31.081 1.00 11.86 181 LEU A CA 1
ATOM 1476 C C . LEU A 1 181 ? 12.095 1.089 30.052 1.00 12.42 181 LEU A C 1
ATOM 1477 O O . LEU A 1 181 ? 11.765 1.899 29.175 1.00 12.88 181 LEU A O 1
ATOM 1482 N N . ASP A 1 182 ? 13.336 0.620 30.185 1.00 13.10 182 ASP A N 1
ATOM 1483 C CA . ASP A 1 182 ? 14.482 1.151 29.436 1.00 14.07 182 ASP A CA 1
ATOM 1484 C C . ASP A 1 182 ? 15.030 0.205 28.388 1.00 14.25 182 ASP A C 1
ATOM 1485 O O . ASP A 1 182 ? 15.905 0.580 27.614 1.00 14.58 182 ASP A O 1
ATOM 1490 N N . ASP A 1 183 ? 14.555 -1.030 28.406 1.00 13.74 183 ASP A N 1
ATOM 1491 C CA . ASP A 1 183 ? 15.135 -2.076 27.581 1.00 14.46 183 ASP A CA 1
ATOM 1492 C C . ASP A 1 183 ? 14.620 -2.062 26.138 1.00 14.44 183 ASP A C 1
ATOM 1493 O O . ASP A 1 183 ? 13.568 -1.492 25.837 1.00 14.06 183 ASP A O 1
ATOM 1498 N N . ALA A 1 184 ? 15.376 -2.717 25.262 1.00 14.54 184 ALA A N 1
ATOM 1499 C CA . ALA A 1 184 ? 15.042 -2.799 23.838 1.00 14.72 184 ALA A CA 1
ATOM 1500 C C . ALA A 1 184 ? 13.649 -3.375 23.580 1.00 14.36 184 ALA A C 1
ATOM 1501 O O . ALA A 1 184 ? 12.921 -2.891 22.705 1.00 14.40 184 ALA A O 1
ATOM 1503 N N . LEU A 1 185 ? 13.276 -4.408 24.329 1.00 14.09 185 LEU A N 1
ATOM 1504 C CA . LEU A 1 185 ? 11.957 -5.021 24.176 1.00 14.31 185 LEU A CA 1
ATOM 1505 C C . LEU A 1 185 ? 10.842 -4.012 24.426 1.00 13.04 185 LEU A C 1
ATOM 1506 O O 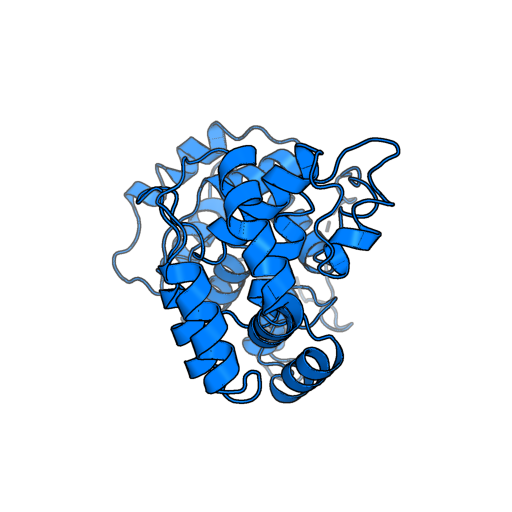. LEU A 1 185 ? 9.899 -3.917 23.632 1.00 13.11 185 LEU A O 1
ATOM 1511 N N . PHE A 1 186 ? 10.939 -3.256 25.516 1.00 12.05 186 PHE A N 1
ATOM 1512 C CA . PHE A 1 186 ? 9.917 -2.276 25.821 1.00 11.28 186 PHE A CA 1
ATOM 1513 C C . PHE A 1 186 ? 9.864 -1.148 24.784 1.00 11.17 186 PHE A C 1
ATOM 1514 O O . PHE A 1 186 ? 8.788 -0.644 24.458 1.00 10.83 186 PHE A O 1
ATOM 1522 N N . LYS A 1 187 ? 11.018 -0.759 24.257 1.00 11.57 187 LYS A N 1
ATOM 1523 C CA . LYS A 1 187 ? 11.044 0.241 23.197 1.00 12.19 187 LYS A CA 1
ATOM 1524 C C . LYS A 1 187 ? 10.330 -0.238 21.934 1.00 12.46 187 LYS A C 1
ATOM 1525 O O . LYS A 1 187 ? 9.637 0.536 21.285 1.00 12.36 187 LYS A O 1
ATOM 1531 N N . GLU A 1 188 ? 10.462 -1.519 21.618 1.00 12.57 188 GLU A N 1
ATOM 1532 C CA . GLU A 1 188 ? 9.782 -2.081 20.455 1.00 13.34 188 GLU A CA 1
ATOM 1533 C C . GLU A 1 188 ? 8.284 -2.206 20.705 1.00 11.93 188 GLU A C 1
ATOM 1534 O O . GLU A 1 188 ? 7.472 -1.899 19.836 1.00 11.66 188 GLU A O 1
ATOM 1540 N N . HIS A 1 189 ? 7.915 -2.676 21.889 1.00 10.94 189 HIS A N 1
ATOM 1541 C CA . HIS A 1 189 ? 6.525 -2.752 22.281 1.00 10.29 189 HIS A CA 1
ATOM 1542 C C . HIS A 1 189 ? 5.853 -1.372 22.210 1.00 10.40 189 HIS A C 1
ATOM 1543 O O . HIS A 1 189 ? 4.733 -1.231 21.697 1.00 10.24 189 HIS A O 1
ATOM 1550 N N . THR A 1 190 ? 6.550 -0.348 22.692 1.00 9.88 190 THR A N 1
ATOM 1551 C CA . THR A 1 190 ? 5.995 0.993 22.722 1.00 10.36 190 THR A CA 1
ATOM 1552 C C . THR A 1 190 ? 5.877 1.544 21.302 1.00 10.52 190 THR A C 1
ATOM 1553 O O . THR A 1 190 ? 4.924 2.254 20.998 1.00 10.15 190 THR A O 1
ATOM 1557 N N . ASP A 1 191 ? 6.821 1.191 20.432 1.00 10.71 191 ASP A N 1
ATOM 1558 C CA . ASP A 1 191 ? 6.692 1.506 19.005 1.00 11.20 191 ASP A CA 1
ATOM 1559 C C . ASP A 1 191 ? 5.419 0.880 18.412 1.00 10.62 191 ASP A C 1
ATOM 1560 O O . ASP A 1 191 ? 4.679 1.538 17.667 1.00 10.09 191 ASP A O 1
ATOM 1565 N N . CYS A 1 192 ? 5.159 -0.378 18.750 1.00 10.38 192 CYS A N 1
ATOM 1566 C CA . CYS A 1 192 ? 3.935 -1.067 18.311 1.00 10.76 192 CYS A CA 1
ATOM 1567 C C . CYS A 1 192 ? 2.691 -0.293 18.731 1.00 9.97 192 CYS A C 1
ATOM 1568 O O . CYS A 1 192 ? 1.788 -0.064 17.916 1.00 9.73 192 CYS A O 1
ATOM 1571 N N . VAL A 1 193 ? 2.649 0.143 19.988 1.00 9.15 193 VAL A N 1
ATOM 1572 C CA . VAL A 1 193 ? 1.467 0.832 20.508 1.00 9.40 193 VAL A CA 1
ATOM 1573 C C . VAL A 1 193 ? 1.318 2.230 19.895 1.00 8.84 193 VAL A C 1
ATOM 1574 O O . VAL A 1 193 ? 0.242 2.586 19.409 1.00 8.77 193 VAL A O 1
ATOM 1578 N N . MET A 1 194 ? 2.395 3.011 19.920 1.00 8.95 194 MET A N 1
ATOM 1579 C CA . MET A 1 194 ? 2.349 4.391 19.423 1.00 9.11 194 MET A CA 1
ATOM 1580 C C . MET A 1 194 ? 2.020 4.471 17.932 1.00 9.42 194 MET A C 1
ATOM 1581 O O . MET A 1 194 ? 1.324 5.385 17.496 1.00 9.96 194 MET A O 1
ATOM 1586 N N . LYS A 1 195 ? 2.520 3.514 17.154 1.00 9.42 195 LYS A N 1
ATOM 1587 C CA . LYS A 1 195 ? 2.159 3.462 15.739 1.00 9.85 195 LYS A CA 1
ATOM 1588 C C . LYS A 1 195 ? 0.733 2.952 15.561 1.00 9.82 195 LYS A C 1
ATOM 1589 O O . LYS A 1 195 ? 0.004 3.414 14.682 1.00 10.10 195 LYS A O 1
ATOM 1595 N N . GLY A 1 196 ? 0.315 2.020 16.411 1.00 9.74 196 GLY A N 1
ATOM 1596 C CA . GLY A 1 196 ? -1.025 1.455 16.320 1.00 9.93 196 GLY A CA 1
ATOM 1597 C C . GLY A 1 196 ? -2.140 2.431 16.617 1.00 9.77 196 GLY A C 1
ATOM 1598 O O . GLY A 1 196 ? -3.253 2.283 16.120 1.00 9.83 196 GLY A O 1
ATOM 1599 N N . ILE A 1 197 ? -1.857 3.428 17.450 1.00 9.46 197 ILE A N 1
ATOM 1600 C CA . ILE A 1 197 ? -2.823 4.498 17.697 1.00 10.74 197 ILE A CA 1
ATOM 1601 C C . ILE A 1 197 ? -2.470 5.777 16.951 1.00 10.29 197 ILE A C 1
ATOM 1602 O O . ILE A 1 197 ? -3.080 6.819 17.177 1.00 11.14 197 ILE A O 1
ATOM 1607 N N . ARG A 1 198 ? -1.477 5.669 16.068 1.00 10.35 198 ARG A N 1
ATOM 1608 C CA . ARG A 1 198 ? -1.174 6.705 15.072 1.00 10.56 198 ARG A CA 1
ATOM 1609 C C . ARG A 1 198 ? -0.577 7.987 15.660 1.00 10.76 198 ARG A C 1
ATOM 1610 O O . ARG A 1 198 ? -0.573 9.033 15.024 1.00 11.01 198 ARG A O 1
ATOM 1618 N N . TYR A 1 199 ? -0.051 7.900 16.883 1.00 10.57 199 TYR A N 1
ATOM 1619 C CA . TYR A 1 199 ? 0.713 9.021 17.452 1.00 10.45 199 TYR A CA 1
ATOM 1620 C C . TYR A 1 199 ? 2.047 9.173 16.729 1.00 10.83 199 TYR A C 1
ATOM 1621 O O . TYR A 1 199 ? 2.594 10.270 16.677 1.00 11.26 199 TYR A O 1
ATOM 1630 N N . ILE A 1 200 ? 2.548 8.059 16.188 1.00 10.86 200 ILE A N 1
ATOM 1631 C CA . ILE A 1 200 ? 3.766 8.017 15.388 1.00 11.89 200 ILE A CA 1
ATOM 1632 C C . ILE A 1 200 ? 3.401 7.400 14.046 1.00 12.32 200 ILE A C 1
ATOM 1633 O O . ILE A 1 200 ? 2.692 6.396 13.994 1.00 12.56 200 ILE A O 1
ATOM 1638 N N . THR A 1 201 ? 3.864 8.028 12.968 1.00 13.58 201 THR A N 1
ATOM 1639 C CA . THR A 1 201 ? 3.591 7.556 11.598 1.00 15.08 201 THR A CA 1
ATOM 1640 C C . THR A 1 201 ? 4.480 6.370 11.210 1.00 16.27 201 THR A C 1
ATOM 1641 O O . THR A 1 201 ? 5.422 6.021 11.916 1.00 16.51 201 THR A O 1
ATOM 1645 N N . LYS A 1 202 ? 4.200 5.785 10.041 1.00 18.31 202 LYS A N 1
ATOM 1646 C CA . LYS A 1 202 ? 5.032 4.706 9.480 1.00 20.37 202 LYS A CA 1
ATOM 1647 C C . LYS A 1 202 ? 6.522 5.067 9.315 1.00 20.78 202 LYS A C 1
ATOM 1648 O O . LYS A 1 202 ? 7.388 4.195 9.418 1.00 21.45 202 LYS A O 1
ATOM 1654 N N . ASP A 1 203 ? 6.801 6.346 9.060 1.00 21.37 203 ASP A N 1
ATOM 1655 C CA . ASP A 1 203 ? 8.171 6.846 8.917 1.00 22.01 203 ASP A CA 1
ATOM 1656 C C . ASP A 1 203 ? 8.718 7.436 10.214 1.00 21.52 203 ASP A C 1
ATOM 1657 O O . ASP A 1 203 ? 9.587 8.313 10.194 1.00 21.65 203 ASP A O 1
ATOM 1662 N N . ASN A 1 204 ? 8.196 6.949 11.340 1.00 20.75 204 ASN A N 1
ATOM 1663 C CA . ASN A 1 204 ? 8.671 7.335 12.666 1.00 20.04 204 ASN A CA 1
ATOM 1664 C C . ASN A 1 204 ? 8.576 8.833 12.947 1.00 19.23 204 ASN A C 1
ATOM 1665 O O . ASN A 1 204 ? 9.440 9.383 13.615 1.00 19.90 204 ASN A O 1
ATOM 1670 N N . GLN A 1 205 ? 7.520 9.484 12.462 1.00 17.94 205 GLN A N 1
ATOM 1671 C CA . GLN A 1 205 ? 7.311 10.905 12.768 1.00 17.33 205 GLN A CA 1
ATOM 1672 C C . GLN A 1 205 ? 6.157 11.119 13.742 1.00 16.22 205 GLN A C 1
ATOM 1673 O O . GLN A 1 205 ? 5.130 10.441 13.671 1.00 15.23 205 GLN A O 1
ATOM 1679 N N . LEU A 1 206 ? 6.336 12.072 14.651 1.00 15.43 206 LEU A N 1
ATOM 1680 C CA . LEU A 1 206 ? 5.280 12.467 15.572 1.00 15.10 206 LEU A CA 1
ATOM 1681 C C . LEU A 1 206 ? 4.091 13.063 14.819 1.00 14.75 206 LEU A C 1
ATOM 1682 O O . LEU A 1 206 ? 4.276 13.916 13.944 1.00 15.57 206 LEU A O 1
ATOM 1687 N N . ASP A 1 207 ? 2.881 12.619 15.162 1.00 14.10 207 ASP A N 1
ATOM 1688 C CA . ASP A 1 207 ? 1.663 13.250 14.657 1.00 13.73 207 ASP A CA 1
ATOM 1689 C C . ASP A 1 207 ? 0.951 13.955 15.805 1.00 13.41 207 ASP A C 1
ATOM 1690 O O . ASP A 1 207 ? 0.132 13.359 16.515 1.00 12.61 207 ASP A O 1
ATOM 1695 N N . VAL A 1 208 ? 1.271 15.237 15.977 1.00 13.53 208 VAL A N 1
ATOM 1696 C CA . VAL A 1 208 ? 0.739 16.027 17.084 1.00 14.34 208 VAL A CA 1
ATOM 1697 C C . VAL A 1 208 ? -0.789 16.074 17.052 1.00 13.54 208 VAL A C 1
ATOM 1698 O O . VAL A 1 208 ? -1.441 16.040 18.096 1.00 12.86 208 VAL A O 1
ATOM 1702 N N . GLU A 1 209 ? -1.359 16.155 15.849 1.00 13.10 209 GLU A N 1
ATOM 1703 C CA . GLU A 1 209 ? -2.806 16.248 15.720 1.00 12.84 209 GLU A CA 1
ATOM 1704 C C . GLU A 1 209 ? -3.527 15.002 16.239 1.00 11.51 209 GLU A C 1
ATOM 1705 O O . GLU A 1 209 ? -4.613 15.112 16.795 1.00 11.70 209 GLU A O 1
ATOM 1711 N N . GLU A 1 210 ? -2.923 13.829 16.069 1.00 11.15 210 GLU A N 1
ATOM 1712 C CA . GLU A 1 210 ? -3.536 12.615 16.610 1.00 11.13 210 GLU A CA 1
ATOM 1713 C C . GLU A 1 210 ? -3.553 12.618 18.147 1.00 10.80 210 GLU A C 1
ATOM 1714 O O . GLU A 1 210 ? -4.546 12.227 18.757 1.00 10.98 210 GLU A O 1
ATOM 1720 N N . VAL A 1 211 ? -2.462 13.087 18.763 1.00 10.55 211 VAL A N 1
ATOM 1721 C CA . VAL A 1 211 ? -2.398 13.172 20.229 1.00 11.12 211 VAL A CA 1
ATOM 1722 C C . VAL A 1 211 ? -3.437 14.178 20.718 1.00 11.29 211 VAL A C 1
ATOM 1723 O O . VAL A 1 211 ? -4.170 13.934 21.676 1.00 11.20 211 VAL A O 1
ATOM 1727 N N . LYS A 1 212 ? -3.522 15.306 20.017 1.00 11.34 212 LYS A N 1
ATOM 1728 C CA . LYS A 1 212 ? -4.497 16.336 20.358 1.00 11.61 212 LYS A CA 1
ATOM 1729 C C . LYS A 1 212 ? -5.926 15.824 20.274 1.00 10.98 212 LYS A C 1
ATOM 1730 O O . LYS A 1 212 ? -6.757 16.151 21.112 1.00 11.29 212 LYS A O 1
ATOM 1736 N N . ARG A 1 213 ? -6.207 15.024 19.239 1.00 10.94 213 ARG A N 1
ATOM 1737 C CA . ARG A 1 213 ? -7.517 14.440 19.035 1.00 11.30 213 ARG A CA 1
ATOM 1738 C C . ARG A 1 213 ? -7.953 13.690 20.294 1.00 10.35 213 ARG 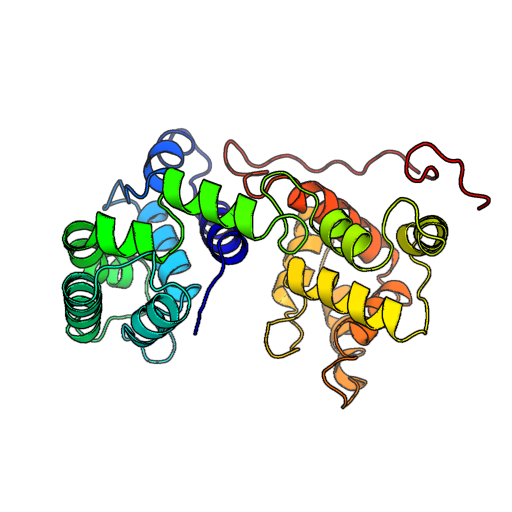A C 1
ATOM 1739 O O . ARG A 1 213 ? -9.078 13.824 20.750 1.00 10.93 213 ARG A O 1
ATOM 1747 N N . ASP A 1 214 ? -7.042 12.889 20.837 1.00 10.40 214 ASP A N 1
ATOM 1748 C CA . ASP A 1 214 ? -7.352 12.092 22.022 1.00 10.11 214 ASP A CA 1
ATOM 1749 C C . ASP A 1 214 ? -7.509 12.921 23.304 1.00 10.08 214 ASP A C 1
ATOM 1750 O O . ASP A 1 214 ? -8.327 12.588 24.153 1.00 10.53 214 ASP A O 1
ATOM 1755 N N . PHE A 1 215 ? -6.757 14.017 23.418 1.00 10.12 215 PHE A N 1
ATOM 1756 C CA . PHE A 1 215 ? -6.983 14.965 24.518 1.00 10.84 215 PHE A CA 1
ATOM 1757 C C . PHE A 1 215 ? -8.368 15.598 24.441 1.00 10.91 215 PHE A C 1
ATOM 1758 O O . PHE A 1 215 ? -9.085 15.683 25.446 1.00 11.15 215 PHE A O 1
ATOM 1766 N N . LYS A 1 216 ? -8.762 16.024 23.237 1.00 11.58 216 LYS A N 1
ATOM 1767 C CA . LYS A 1 216 ? -10.055 16.664 23.087 1.00 12.53 216 LYS A CA 1
ATOM 1768 C C . LYS A 1 216 ? -11.193 15.707 23.415 1.00 12.35 216 LYS A C 1
ATOM 1769 O O . LYS A 1 216 ? -12.202 16.108 23.993 1.00 12.93 216 LYS A O 1
ATOM 1775 N N . LEU A 1 217 ? -11.002 14.425 23.098 1.00 12.78 217 LEU A N 1
ATOM 1776 C CA . LEU A 1 217 ? -12.013 13.414 23.401 1.00 13.43 217 LEU A CA 1
ATOM 1777 C C . LEU A 1 217 ? -12.191 13.126 24.893 1.00 13.44 217 LEU A C 1
ATOM 1778 O O . LEU A 1 217 ? -13.222 12.592 25.295 1.00 14.87 217 LEU A O 1
ATOM 1783 N N . VAL A 1 218 ? -11.204 13.488 25.713 1.00 13.28 218 VAL A N 1
ATOM 1784 C CA . VAL A 1 218 ? -11.388 13.439 27.168 1.00 13.11 218 VAL A CA 1
ATOM 1785 C C . VAL A 1 218 ? -11.563 14.830 27.766 1.00 13.22 218 VAL A C 1
ATOM 1786 O O . VAL A 1 218 ? -11.339 15.042 28.965 1.00 13.20 218 VAL A O 1
ATOM 1790 N N . ASN A 1 219 ? -11.980 15.780 26.924 1.00 13.97 219 ASN A N 1
ATOM 1791 C CA . ASN A 1 219 ? -12.359 17.128 27.372 1.00 14.34 219 ASN A CA 1
ATOM 1792 C C . ASN A 1 219 ? -11.200 17.909 27.995 1.00 14.50 219 ASN A C 1
ATOM 1793 O O . ASN A 1 219 ? -11.373 18.658 28.962 1.00 14.98 219 ASN A O 1
ATOM 1798 N N . LYS A 1 220 ? -10.015 17.733 27.420 1.00 14.04 220 LYS A N 1
ATOM 1799 C CA . LYS A 1 220 ? -8.816 18.418 27.890 1.00 14.63 220 LYS A CA 1
ATOM 1800 C C . LYS A 1 220 ? -8.315 19.380 26.826 1.00 15.05 220 LYS A C 1
ATOM 1801 O O . LYS A 1 220 ? -8.298 19.066 25.636 1.00 15.99 220 LYS A O 1
ATOM 1807 N N . ASP A 1 221 ? -7.929 20.573 27.255 1.00 15.29 221 ASP A N 1
ATOM 1808 C CA . ASP A 1 221 ? -7.322 21.517 26.343 1.00 15.46 221 ASP A CA 1
ATOM 1809 C C . ASP A 1 221 ? -5.971 20.999 25.865 1.00 15.52 221 ASP A C 1
ATOM 1810 O O . ASP A 1 221 ? -5.334 20.173 26.525 1.00 16.30 221 ASP A O 1
ATOM 1815 N N . THR A 1 222 ? -5.544 21.472 24.704 1.00 15.09 222 THR A N 1
ATOM 1816 C CA . THR A 1 222 ? -4.331 20.964 24.091 1.00 15.13 222 THR A CA 1
ATOM 1817 C C . THR A 1 222 ? -3.181 21.964 24.013 1.00 14.27 222 THR A C 1
ATOM 1818 O O . THR A 1 222 ? -2.122 21.641 23.500 1.00 13.35 222 THR A O 1
ATOM 1822 N N . LYS A 1 223 ? -3.372 23.179 24.526 1.00 13.92 223 LYS A N 1
ATOM 1823 C CA . LYS A 1 223 ? -2.285 24.162 24.479 1.00 14.58 223 LYS A CA 1
ATOM 1824 C C . LYS A 1 223 ? -1.046 23.703 25.251 1.00 13.48 223 LYS A C 1
ATOM 1825 O O . LYS A 1 223 ? 0.078 23.745 24.738 1.00 13.00 223 LYS A O 1
ATOM 1831 N N . ALA A 1 224 ? -1.253 23.237 26.480 1.00 12.80 224 ALA A N 1
ATOM 1832 C CA . ALA A 1 224 ? -0.141 22.768 27.294 1.00 13.32 224 ALA A CA 1
ATOM 1833 C C . ALA A 1 224 ? 0.514 21.543 26.647 1.00 12.83 224 ALA A C 1
ATOM 1834 O O . ALA A 1 224 ? 1.728 21.435 26.615 1.00 12.36 224 ALA A O 1
ATOM 1836 N N . LEU A 1 225 ? -0.303 20.643 26.102 1.00 12.58 225 LEU A N 1
ATOM 1837 C CA . LEU A 1 225 ? 0.206 19.470 25.401 1.00 12.75 225 LEU A CA 1
ATOM 1838 C C . LEU A 1 225 ? 1.119 19.853 24.241 1.00 12.89 225 LEU A C 1
ATOM 1839 O O . LEU A 1 225 ? 2.191 19.294 24.070 1.00 11.89 225 LEU A O 1
ATOM 1844 N N . GLU A 1 226 ? 0.687 20.826 23.447 1.00 13.87 226 GLU A N 1
ATOM 1845 C CA . GLU A 1 226 ? 1.473 21.245 22.299 1.00 14.66 226 GLU A CA 1
ATOM 1846 C C . GLU A 1 226 ? 2.835 21.779 22.725 1.00 14.35 226 GLU A C 1
ATOM 1847 O O . GLU A 1 226 ? 3.850 21.464 22.110 1.00 13.13 226 GLU A O 1
ATOM 1853 N N . GLU A 1 227 ? 2.856 22.571 23.797 1.00 14.68 227 GLU A N 1
ATOM 1854 C CA . GLU A 1 227 ? 4.108 23.096 24.334 1.00 16.00 227 GLU A CA 1
ATOM 1855 C C . GLU A 1 227 ? 5.026 21.971 24.811 1.00 14.52 227 GLU A C 1
ATOM 1856 O O . GLU A 1 227 ? 6.215 21.949 24.504 1.00 14.48 227 GLU A O 1
ATOM 1862 N N . VAL A 1 228 ? 4.459 21.012 25.538 1.00 14.10 228 VAL A N 1
ATOM 1863 C CA . VAL A 1 228 ? 5.227 19.845 25.961 1.00 13.89 228 VAL A CA 1
ATOM 1864 C C . VAL A 1 228 ? 5.783 19.077 24.759 1.00 13.52 228 VAL A C 1
ATOM 1865 O O . VAL A 1 228 ? 6.945 18.706 24.731 1.00 13.10 228 VAL A O 1
ATOM 1869 N N . LEU A 1 229 ? 4.951 18.854 23.749 1.00 13.37 229 LEU A N 1
ATOM 1870 C CA . LEU A 1 229 ? 5.417 18.103 22.592 1.00 14.29 229 LEU A CA 1
ATOM 1871 C C . LEU A 1 229 ? 6.484 18.841 21.800 1.00 14.57 229 LEU A C 1
ATOM 1872 O O . LEU A 1 229 ? 7.394 18.213 21.264 1.00 14.12 229 LEU A O 1
ATOM 1877 N N . ASN A 1 230 ? 6.374 20.168 21.745 1.00 15.34 230 ASN A N 1
ATOM 1878 C CA . ASN A 1 230 ? 7.402 20.989 21.105 1.00 16.81 230 ASN A CA 1
ATOM 1879 C C . ASN A 1 230 ? 8.747 20.806 21.807 1.00 17.05 230 ASN A C 1
ATOM 1880 O O . ASN A 1 230 ? 9.780 20.640 21.148 1.00 17.20 230 ASN A O 1
ATOM 1885 N N A ASP A 1 231 ? 8.726 20.813 23.142 0.50 17.52 231 ASP A N 1
ATOM 1886 N N B ASP A 1 231 ? 8.722 20.807 23.140 0.50 17.34 231 ASP A N 1
ATOM 1887 C CA A ASP A 1 231 ? 9.931 20.561 23.932 0.50 18.14 231 ASP A CA 1
ATOM 1888 C CA B ASP A 1 231 ? 9.924 20.565 23.928 0.50 17.82 231 ASP A CA 1
ATOM 1889 C C A ASP A 1 231 ? 10.458 19.140 23.723 0.50 17.82 231 ASP A C 1
ATOM 1890 C C B ASP A 1 231 ? 10.455 19.144 23.712 0.50 17.62 231 ASP A C 1
ATOM 1891 O O A ASP A 1 231 ? 11.657 18.948 23.539 0.50 18.03 231 ASP A O 1
ATOM 1892 O O B ASP A 1 231 ? 11.652 18.956 23.512 0.50 17.83 231 ASP A O 1
ATOM 1901 N N . CYS A 1 232 ? 9.561 18.154 23.727 1.00 17.49 232 CYS A N 1
ATOM 1902 C CA . CYS A 1 232 ? 9.945 16.756 23.473 1.00 17.72 232 CYS A CA 1
ATOM 1903 C C . CYS A 1 232 ? 10.573 16.608 22.085 1.00 17.79 232 CYS A C 1
ATOM 1904 O O . CYS A 1 232 ? 11.567 15.896 21.919 1.00 17.21 232 CYS A O 1
ATOM 1907 N N . LYS A 1 233 ? 9.984 17.291 21.099 1.00 18.38 233 LYS A N 1
ATOM 1908 C CA . LYS A 1 233 ? 10.480 17.258 19.723 1.00 19.57 233 LYS A CA 1
ATOM 1909 C C . LYS A 1 233 ? 11.852 17.907 19.606 1.00 20.09 233 LYS A C 1
ATOM 1910 O O . LYS A 1 233 ? 12.683 17.451 18.828 1.00 20.33 233 LYS A O 1
ATOM 1916 N N . SER A 1 234 ? 12.086 18.957 20.392 1.00 21.06 234 SER A N 1
ATOM 1917 C CA . SER A 1 234 ? 13.382 19.645 20.398 1.00 22.11 234 SER A CA 1
ATOM 1918 C C . SER A 1 234 ? 14.512 18.741 20.905 1.00 22.53 234 SER A C 1
ATOM 1919 O O . SER A 1 234 ? 15.689 19.011 20.647 1.00 22.92 234 SER A O 1
ATOM 1922 N N . LYS A 1 235 ? 14.139 17.667 21.604 1.00 22.94 235 LYS A N 1
ATOM 1923 C CA . LYS A 1 235 ? 15.089 16.690 22.141 1.00 23.53 235 LYS A CA 1
ATOM 1924 C C . LYS A 1 235 ? 14.901 15.292 21.541 1.00 23.39 235 LYS A C 1
ATOM 1925 O O . LYS A 1 235 ? 15.358 14.293 22.097 1.00 23.37 235 LYS A O 1
ATOM 1931 N N . GLU A 1 236 ? 14.230 15.239 20.395 1.00 23.08 236 GLU A N 1
ATOM 1932 C CA . GLU A 1 236 ? 14.012 14.006 19.655 1.00 23.06 236 GLU A CA 1
ATOM 1933 C C . GLU A 1 236 ? 15.327 13.270 19.402 1.00 22.83 236 GLU A C 1
ATOM 1934 O O . GLU A 1 236 ? 16.296 13.891 18.954 1.00 23.04 236 GLU A O 1
ATOM 1940 N N . PRO A 1 237 ? 15.368 11.949 19.676 1.00 22.59 237 PRO A N 1
ATOM 1941 C CA . PRO A 1 237 ? 16.564 11.160 19.371 1.00 22.52 237 PRO A CA 1
ATOM 1942 C C . PRO A 1 237 ? 16.749 10.966 17.866 1.00 22.51 237 PRO A C 1
ATOM 1943 O O . PRO A 1 237 ? 15.782 11.072 17.102 1.00 22.61 237 PRO A O 1
ATOM 1947 N N . SER A 1 238 ? 17.985 10.696 17.458 1.00 22.44 238 SER A N 1
ATOM 1948 C CA . SER A 1 238 ? 18.313 10.545 16.043 1.00 22.42 238 SER A CA 1
ATOM 1949 C C . SER A 1 238 ? 18.035 9.139 15.513 1.00 21.88 238 SER A C 1
ATOM 1950 O O . SER A 1 238 ? 17.762 8.983 14.326 1.00 22.01 238 SER A O 1
ATOM 1953 N N . ASN A 1 239 ? 18.102 8.127 16.380 1.00 21.00 239 ASN A N 1
ATOM 1954 C CA . ASN A 1 239 ? 17.743 6.751 16.005 1.00 20.29 239 ASN A CA 1
ATOM 1955 C C . ASN A 1 239 ? 16.232 6.619 15.864 1.00 19.58 239 ASN A C 1
ATOM 1956 O O . ASN A 1 239 ? 15.487 6.756 16.845 1.00 18.49 239 ASN A O 1
ATOM 1961 N N . ALA A 1 240 ? 15.795 6.326 14.640 1.00 19.35 240 ALA A N 1
ATOM 1962 C CA . ALA A 1 240 ? 14.375 6.244 14.293 1.00 19.41 240 ALA A CA 1
ATOM 1963 C C . ALA A 1 240 ? 13.574 5.290 15.170 1.00 19.68 240 ALA A C 1
ATOM 1964 O O . ALA A 1 240 ? 12.438 5.596 15.529 1.00 19.42 240 ALA A O 1
ATOM 1966 N N . LYS A 1 241 ? 14.171 4.150 15.510 1.00 20.33 241 LYS A N 1
ATOM 1967 C CA . LYS A 1 241 ? 13.482 3.087 16.244 1.00 21.22 241 LYS A CA 1
ATOM 1968 C C . LYS A 1 241 ? 13.171 3.442 17.695 1.00 20.55 241 LYS A C 1
ATOM 1969 O O . LYS A 1 241 ? 12.422 2.730 18.366 1.00 21.56 241 LYS A O 1
ATOM 1975 N N . GLU A 1 242 ? 13.743 4.540 18.178 1.00 18.99 242 GLU A N 1
ATOM 1976 C CA . GLU A 1 242 ? 13.533 4.960 19.560 1.00 18.20 242 GLU A CA 1
ATOM 1977 C C . GLU A 1 242 ? 12.578 6.130 19.704 1.00 15.96 242 GLU A C 1
ATOM 1978 O O . GLU A 1 242 ? 12.284 6.558 20.828 1.00 15.29 242 GLU A O 1
ATOM 1984 N N . LYS A 1 243 ? 12.079 6.633 18.576 1.00 14.65 243 LYS A N 1
ATOM 1985 C CA A LYS A 1 243 ? 11.252 7.829 18.613 0.50 13.72 243 LYS A CA 1
ATOM 1986 C CA B LYS A 1 243 ? 11.221 7.810 18.558 0.50 13.76 243 LYS A CA 1
ATOM 1987 C C . LYS A 1 243 ? 9.917 7.605 19.327 1.00 12.88 243 LYS A C 1
ATOM 1988 O O . LYS A 1 243 ? 9.525 8.449 20.135 1.00 11.94 243 LYS A O 1
ATOM 1999 N N . SER A 1 244 ? 9.244 6.479 19.062 1.00 11.92 244 SER A N 1
ATOM 2000 C CA . SER A 1 244 ? 7.983 6.160 19.757 1.00 11.41 244 SER A CA 1
ATOM 2001 C C . SER A 1 244 ? 8.177 6.159 21.270 1.00 10.77 244 SER A C 1
ATOM 2002 O O . SER A 1 244 ? 7.442 6.816 22.012 1.00 10.76 244 SER A O 1
ATOM 2005 N N . TRP A 1 245 ? 9.188 5.420 21.715 1.00 10.79 245 TRP A N 1
ATOM 2006 C CA . TRP A 1 245 ? 9.495 5.328 23.138 1.00 11.40 245 TRP A CA 1
ATOM 2007 C C . TRP A 1 245 ? 9.854 6.697 23.722 1.00 11.26 245 TRP A C 1
ATOM 2008 O O . TRP A 1 245 ? 9.401 7.050 24.814 1.00 11.71 245 TRP A O 1
ATOM 2019 N N . HIS A 1 246 ? 10.653 7.470 22.992 1.00 11.86 246 HIS A N 1
ATOM 2020 C CA . HIS A 1 246 ? 11.002 8.812 23.434 1.00 12.22 246 HIS A CA 1
ATOM 2021 C C . HIS A 1 246 ? 9.777 9.663 23.746 1.00 11.61 246 HIS A C 1
ATOM 2022 O O . HIS A 1 246 ? 9.710 10.309 24.795 1.00 11.58 246 HIS A O 1
ATOM 2029 N N . TYR A 1 247 ? 8.814 9.690 22.822 1.00 10.94 247 TYR A N 1
ATOM 2030 C CA . TYR A 1 247 ? 7.646 10.521 23.034 1.00 11.20 247 TYR A CA 1
ATOM 2031 C C . TYR A 1 247 ? 6.758 9.988 24.146 1.00 10.49 247 TYR A C 1
ATOM 2032 O O . TYR A 1 247 ? 6.220 10.770 24.937 1.00 11.17 247 TYR A O 1
ATOM 2041 N N . TYR A 1 248 ? 6.618 8.666 24.207 1.00 9.89 248 TYR A N 1
ATOM 2042 C CA . TYR A 1 248 ? 5.866 8.056 25.302 1.00 9.70 248 TYR A CA 1
ATOM 2043 C C . TYR A 1 248 ? 6.452 8.442 26.671 1.00 9.98 248 TYR A C 1
ATOM 2044 O O . TYR A 1 248 ? 5.738 8.950 27.540 1.00 9.66 248 TYR A O 1
ATOM 2053 N N . LYS A 1 249 ? 7.754 8.222 26.826 1.00 10.18 249 LYS A N 1
ATOM 2054 C CA . LYS A 1 249 ? 8.452 8.549 28.069 1.00 10.97 249 LYS A CA 1
ATOM 2055 C C . LYS A 1 249 ? 8.315 10.036 28.394 1.00 11.68 249 LYS A C 1
ATOM 2056 O O . LYS 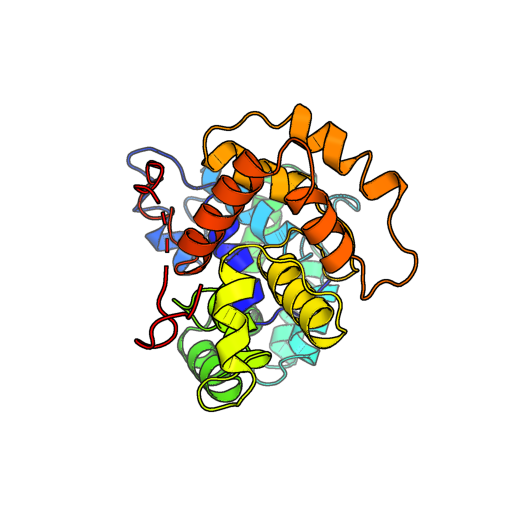A 1 249 ? 8.007 10.412 29.527 1.00 11.86 249 LYS A O 1
ATOM 2062 N N . CYS A 1 250 ? 8.540 10.881 27.391 1.00 13.11 250 CYS A N 1
ATOM 2063 C CA . CYS A 1 250 ? 8.467 12.318 27.572 1.00 13.03 250 CYS A CA 1
ATOM 2064 C C . CYS A 1 250 ? 7.092 12.740 28.080 1.00 12.70 250 CYS A C 1
ATOM 2065 O O . CYS A 1 250 ? 6.984 13.479 29.053 1.00 13.10 250 CYS A O 1
ATOM 2068 N N . LEU A 1 251 ? 6.035 12.244 27.438 1.00 11.89 251 LEU A N 1
ATOM 2069 C CA . LEU A 1 251 ? 4.678 12.579 27.842 1.00 11.58 251 LEU A CA 1
ATOM 2070 C C . LEU A 1 251 ? 4.366 12.095 29.259 1.00 11.20 251 LEU A C 1
ATOM 2071 O O . LEU A 1 251 ? 3.800 12.841 30.062 1.00 12.06 251 LEU A O 1
ATOM 2076 N N . VAL A 1 252 ? 4.741 10.850 29.550 1.00 11.16 252 VAL A N 1
ATOM 2077 C CA . VAL A 1 252 ? 4.475 10.231 30.852 1.00 11.78 252 VAL A CA 1
ATOM 2078 C C . VAL A 1 252 ? 5.169 10.963 32.010 1.00 11.49 252 VAL A C 1
ATOM 2079 O O . VAL A 1 252 ? 4.675 10.963 33.139 1.00 11.95 252 VAL A O 1
ATOM 2083 N N . GLU A 1 253 ? 6.301 11.594 31.714 1.00 11.25 253 GLU A N 1
ATOM 2084 C CA . GLU A 1 253 ? 7.095 12.290 32.724 1.00 11.83 253 GLU A CA 1
ATOM 2085 C C . GLU A 1 253 ? 6.874 13.801 32.732 1.00 12.12 253 GLU A C 1
ATOM 2086 O O . GLU A 1 253 ? 7.466 14.507 33.551 1.00 13.01 253 GLU A O 1
ATOM 2092 N N . SER A 1 254 ? 5.992 14.288 31.856 1.00 11.64 254 SER A N 1
ATOM 2093 C CA . SER A 1 254 ? 5.789 15.730 31.640 1.00 11.85 254 SER A CA 1
ATOM 2094 C C . SER A 1 254 ? 4.726 16.354 32.547 1.00 11.94 254 SER A C 1
ATOM 2095 O O . SER A 1 254 ? 4.021 15.666 33.268 1.00 12.30 254 SER A O 1
ATOM 2098 N N . SER A 1 255 ? 4.591 17.679 32.460 1.00 12.01 255 SER A N 1
ATOM 2099 C CA . SER A 1 255 ? 3.558 18.409 33.189 1.00 13.03 255 SER A CA 1
ATOM 2100 C C . SER A 1 255 ? 2.129 18.137 32.698 1.00 12.45 255 SER A C 1
ATOM 2101 O O . SER A 1 255 ? 1.174 18.598 33.315 1.00 13.26 255 SER A O 1
ATOM 2104 N N . VAL A 1 256 ? 1.972 17.391 31.600 1.00 12.08 256 VAL A N 1
ATOM 2105 C CA . VAL A 1 256 ? 0.629 16.995 31.156 1.00 12.16 256 VAL A CA 1
ATOM 2106 C C . VAL A 1 256 ? 0.393 15.501 31.393 1.00 11.74 256 VAL A C 1
ATOM 2107 O O . VAL A 1 256 ? -0.535 14.927 30.829 1.00 11.77 256 VAL A O 1
ATOM 2111 N N . LYS A 1 257 ? 1.211 14.877 32.244 1.00 11.25 257 LYS A N 1
ATOM 2112 C CA . LYS A 1 257 ? 1.150 13.425 32.400 1.00 11.46 257 LYS A CA 1
ATOM 2113 C C . LYS A 1 257 ? -0.221 12.897 32.792 1.00 10.72 257 LYS A C 1
ATOM 2114 O O . LYS A 1 257 ? -0.642 11.855 32.287 1.00 10.45 257 LYS A O 1
ATOM 2120 N N . ASP A 1 258 ? -0.924 13.589 33.688 1.00 10.92 258 ASP A N 1
ATOM 2121 C CA . ASP A 1 258 ? -2.228 13.108 34.122 1.00 11.92 258 ASP A CA 1
ATOM 2122 C C . ASP A 1 258 ? -3.259 13.154 33.000 1.00 10.93 258 ASP A C 1
ATOM 2123 O O . ASP A 1 258 ? -3.975 12.176 32.778 1.00 11.28 258 ASP A O 1
ATOM 2128 N N . ASP A 1 259 ? -3.316 14.268 32.276 1.00 10.82 259 ASP A N 1
ATOM 2129 C CA . ASP A 1 259 ? -4.180 14.369 31.106 1.00 10.96 259 ASP A CA 1
ATOM 2130 C C . ASP A 1 259 ? -3.790 13.356 30.040 1.00 10.33 259 ASP A C 1
ATOM 2131 O O . ASP A 1 259 ? -4.666 12.762 29.410 1.00 10.27 259 ASP A O 1
ATOM 2136 N N . PHE A 1 260 ? -2.487 13.164 29.836 1.00 9.90 260 PHE A N 1
ATOM 2137 C CA . PHE A 1 260 ? -2.018 12.145 28.892 1.00 10.65 260 PHE A CA 1
ATOM 2138 C C . PHE A 1 260 ? -2.505 10.748 29.251 1.00 10.04 260 PHE A C 1
ATOM 2139 O O . PHE A 1 260 ? -3.014 10.021 28.390 1.00 9.87 260 PHE A O 1
ATOM 2147 N N . LYS A 1 261 ? -2.320 10.349 30.505 1.00 9.83 261 LYS A N 1
ATOM 2148 C CA . LYS A 1 261 ? -2.754 9.023 30.935 1.00 9.82 261 LYS A CA 1
ATOM 2149 C C . LYS A 1 261 ? -4.260 8.862 30.740 1.00 9.59 261 LYS A C 1
ATOM 2150 O O . LYS A 1 261 ? -4.717 7.826 30.281 1.00 9.46 261 LYS A O 1
ATOM 2156 N N . GLU A 1 262 ? -5.023 9.905 31.051 1.00 9.66 262 GLU A N 1
ATOM 2157 C CA . GLU A 1 262 ? -6.461 9.871 30.847 1.00 10.10 262 GLU A CA 1
ATOM 2158 C C . GLU A 1 262 ? -6.828 9.700 29.365 1.00 9.59 262 GLU A C 1
ATOM 2159 O O . GLU A 1 262 ? -7.663 8.860 29.008 1.00 9.68 262 GLU A O 1
ATOM 2165 N N . ALA A 1 263 ? -6.176 10.476 28.507 1.00 9.07 263 ALA A N 1
ATOM 2166 C CA . ALA A 1 263 ? -6.417 10.413 27.071 1.00 9.23 263 ALA A CA 1
ATOM 2167 C C . ALA A 1 263 ? -6.020 9.051 26.490 1.00 9.06 263 ALA A C 1
ATOM 2168 O O . ALA A 1 263 ? -6.731 8.478 25.657 1.00 9.17 263 ALA A O 1
ATOM 2170 N N . PHE A 1 264 ? -4.870 8.550 26.926 1.00 8.76 264 PHE A N 1
ATOM 2171 C CA . PHE A 1 264 ? -4.289 7.295 26.435 1.00 8.62 264 PHE A CA 1
ATOM 2172 C C . PHE A 1 264 ? -5.154 6.122 26.891 1.00 8.85 264 PHE A C 1
ATOM 2173 O O . PHE A 1 264 ? -5.418 5.202 26.121 1.00 8.52 264 PHE A O 1
ATOM 2181 N N . ASP A 1 265 ? -5.618 6.168 28.138 1.00 8.52 265 ASP A N 1
ATOM 2182 C CA . ASP A 1 265 ? -6.527 5.142 28.643 1.00 8.60 265 ASP A CA 1
ATOM 2183 C C . ASP A 1 265 ? -7.801 5.080 27.804 1.00 8.16 265 ASP A C 1
ATOM 2184 O O . ASP A 1 265 ? -8.274 4.001 27.438 1.00 8.25 265 ASP A O 1
ATOM 2189 N N . TYR A 1 266 ? -8.383 6.237 27.504 1.00 8.05 266 TYR A N 1
ATOM 2190 C CA . TYR A 1 266 ? -9.620 6.239 26.724 1.00 8.30 266 TYR A CA 1
ATOM 2191 C C . TYR A 1 266 ? -9.370 5.791 25.278 1.00 8.15 266 TYR A C 1
ATOM 2192 O O . TYR A 1 266 ? -10.203 5.092 24.686 1.00 8.71 266 TYR A O 1
ATOM 2201 N N . ARG A 1 267 ? -8.209 6.146 24.733 1.00 7.94 267 ARG A N 1
ATOM 2202 C CA . ARG A 1 267 ? -7.836 5.639 23.418 1.00 8.31 267 ARG A CA 1
ATOM 2203 C C . ARG A 1 267 ? -7.748 4.118 23.417 1.00 7.84 267 ARG A C 1
ATOM 2204 O O . ARG A 1 267 ? -8.197 3.480 22.455 1.00 8.46 267 ARG A O 1
ATOM 2212 N N . GLU A 1 268 ? -7.182 3.526 24.470 1.00 8.33 268 GLU A N 1
ATOM 2213 C CA . GLU A 1 268 ? -7.125 2.064 24.531 1.00 8.34 268 GLU A CA 1
ATOM 2214 C C . GLU A 1 268 ? -8.533 1.464 24.454 1.00 8.35 268 GLU A C 1
ATOM 2215 O O . GLU A 1 268 ? -8.763 0.483 23.738 1.00 8.45 268 GLU A O 1
ATOM 2221 N N . VAL A 1 269 ? -9.466 2.043 25.201 1.00 8.35 269 VAL A N 1
ATOM 2222 C CA . VAL A 1 269 ? -10.846 1.583 25.205 1.00 8.96 269 VAL A CA 1
ATOM 2223 C C . VAL A 1 269 ? -11.440 1.659 23.797 1.00 8.89 269 VAL A C 1
ATOM 2224 O O . VAL A 1 269 ? -12.036 0.696 23.293 1.00 9.19 269 VAL A O 1
ATOM 2228 N N . ARG A 1 270 ? -11.262 2.800 23.139 1.00 8.92 270 ARG A N 1
ATOM 2229 C CA . ARG A 1 270 ? -11.824 2.992 21.810 1.00 9.15 270 ARG A CA 1
ATOM 2230 C C . ARG A 1 270 ? -11.124 2.121 20.764 1.00 8.67 270 ARG A C 1
ATOM 2231 O O . ARG A 1 270 ? -11.740 1.759 19.749 1.00 9.55 270 ARG A O 1
ATOM 2239 N N . SER A 1 271 ? -9.865 1.746 21.006 1.00 8.44 271 SER A N 1
ATOM 2240 C CA . SER A 1 271 ? -9.138 0.878 20.068 1.00 8.60 271 SER A CA 1
ATOM 2241 C C . SER A 1 271 ? -9.711 -0.533 20.036 1.00 8.55 271 SER A C 1
ATOM 2242 O O . SER A 1 271 ? -9.434 -1.296 19.109 1.00 9.05 271 SER A O 1
ATOM 2245 N N . GLN A 1 272 ? -10.509 -0.884 21.043 1.00 8.66 272 GLN A N 1
ATOM 2246 C CA . GLN A 1 272 ? -11.123 -2.207 21.083 1.00 10.05 272 GLN A CA 1
ATOM 2247 C C . GLN A 1 272 ? -12.219 -2.385 20.042 1.00 9.62 272 GLN A C 1
ATOM 2248 O O . GLN A 1 272 ? -12.548 -3.519 19.696 1.00 10.74 272 GLN A O 1
ATOM 2254 N N . ILE A 1 273 ? -12.805 -1.282 19.577 1.00 9.53 273 ILE A N 1
ATOM 2255 C CA . ILE A 1 273 ? -13.882 -1.326 18.589 1.00 10.66 273 ILE A CA 1
ATOM 2256 C C . ILE A 1 273 ? -13.662 -0.130 17.679 1.00 9.65 273 ILE A C 1
ATOM 2257 O O . ILE A 1 273 ? -13.953 1.005 18.055 1.00 9.85 273 ILE A O 1
ATOM 2262 N N . TYR A 1 274 ? -13.160 -0.367 16.477 1.00 9.18 274 TYR A N 1
ATOM 2263 C CA . TYR A 1 274 ? -12.842 0.761 15.612 1.00 8.70 274 TYR A CA 1
ATOM 2264 C C . TYR A 1 274 ? -14.087 1.598 15.292 1.00 9.29 274 TYR A C 1
ATOM 2265 O O . TYR A 1 274 ? -14.004 2.824 15.219 1.00 9.72 274 TYR A O 1
ATOM 2274 N N . ALA A 1 275 ? -15.246 0.943 15.191 1.00 9.39 275 ALA A N 1
ATOM 2275 C CA . ALA A 1 275 ? -16.536 1.613 14.993 1.00 9.90 275 ALA A CA 1
ATOM 2276 C C . ALA A 1 275 ? -17.188 2.131 16.286 1.00 10.07 275 ALA A C 1
ATOM 2277 O O . ALA A 1 275 ? -18.386 2.413 16.300 1.00 10.33 275 ALA A O 1
ATOM 2279 N N . PHE A 1 276 ? -16.394 2.274 17.357 1.00 10.20 276 PHE A N 1
ATOM 2280 C CA . PHE A 1 276 ? -16.845 2.759 18.679 1.00 11.00 276 PHE A CA 1
ATOM 2281 C C . PHE A 1 276 ? -17.886 3.884 18.632 1.00 11.18 276 PHE A C 1
ATOM 2282 O O . PHE A 1 276 ? -18.914 3.821 19.311 1.00 11.76 276 PHE A O 1
ATOM 2290 N N . ASN A 1 277 ? -17.600 4.920 17.846 1.00 11.52 277 ASN A N 1
ATOM 2291 C CA . ASN A 1 277 ? -18.433 6.119 17.799 1.00 12.80 277 ASN A CA 1
ATOM 2292 C C . ASN A 1 277 ? -19.391 6.194 16.622 1.00 12.72 277 ASN A C 1
ATOM 2293 O O . ASN A 1 277 ? -20.057 7.220 16.445 1.00 14.17 277 ASN A O 1
ATOM 2298 N N . LEU A 1 278 ? -19.474 5.134 15.821 1.00 12.29 278 LEU A N 1
ATOM 2299 C CA . LEU A 1 278 ? -20.201 5.251 14.555 1.00 12.64 278 LEU A CA 1
ATOM 2300 C C . LEU A 1 278 ? -21.731 5.244 14.674 1.00 13.45 278 LEU A C 1
ATOM 2301 O O . LEU A 1 278 ? -22.380 6.138 14.135 1.00 13.64 278 LEU A O 1
ATOM 2306 N N . PRO A 1 279 ? -22.327 4.255 15.378 1.00 14.75 279 PRO A N 1
ATOM 2307 C CA . PRO A 1 279 ? -23.790 4.339 15.525 1.00 16.38 279 PRO A CA 1
ATOM 2308 C C . PRO A 1 279 ? -24.252 5.671 16.142 1.00 17.91 279 PRO A C 1
ATOM 2309 O O . PRO A 1 279 ? -25.283 6.212 15.741 1.00 18.59 279 PRO A O 1
ATOM 2313 N N . LYS A 1 280 ? -23.482 6.189 17.097 1.00 19.43 280 LYS A N 1
ATOM 2314 C CA . LYS A 1 280 ? -23.713 7.508 17.679 1.00 21.14 280 LYS A CA 1
ATOM 2315 C C . LYS A 1 280 ? -22.486 7.875 18.484 1.00 21.67 280 LYS A C 1
ATOM 2316 O O . LYS A 1 280 ? -21.893 7.015 19.143 1.00 21.76 280 LYS A O 1
ATOM 2322 N N . ASN A 1 281 ? -22.086 9.139 18.402 1.00 22.57 281 ASN A N 1
ATOM 2323 C CA . ASN A 1 281 ? -21.023 9.655 19.247 1.00 23.63 281 ASN A CA 1
ATOM 2324 C C . ASN A 1 281 ? -21.306 9.271 20.700 1.00 23.74 281 ASN A C 1
ATOM 2325 O O . ASN A 1 281 ? -22.385 9.560 21.226 1.00 23.93 281 ASN A O 1
ATOM 2330 N N . GLN A 1 282 ? -20.350 8.588 21.328 1.00 23.79 282 GLN A N 1
ATOM 2331 C CA . GLN A 1 282 ? -20.491 8.173 22.726 1.00 24.04 282 GLN A CA 1
ATOM 2332 C C . GLN A 1 282 ? -19.955 9.247 23.661 1.00 24.16 282 GLN A C 1
ATOM 2333 O O . GLN A 1 282 ? -18.923 9.860 23.388 1.00 24.14 282 GLN A O 1
ATOM 2339 N N . ALA A 1 283 ? -20.671 9.476 24.760 1.00 24.46 283 ALA A N 1
ATOM 2340 C CA . ALA A 1 283 ? -20.238 10.432 25.772 1.00 24.62 283 ALA A CA 1
ATOM 2341 C C . ALA A 1 283 ? -19.116 9.828 26.607 1.00 24.32 283 ALA A C 1
ATOM 2342 O O . ALA A 1 283 ? -19.202 8.671 27.040 1.00 24.42 283 ALA A O 1
ATOM 2344 N N . TYR A 1 284 ? -18.058 10.605 26.813 1.00 24.29 284 TYR A N 1
ATOM 2345 C CA . TYR A 1 284 ? -16.952 10.185 27.669 1.00 23.84 284 TYR A CA 1
ATOM 2346 C C . TYR A 1 284 ? -17.250 10.458 29.135 1.00 25.85 284 TYR A C 1
ATOM 2347 O O . TYR A 1 284 ? -17.626 11.568 29.495 1.00 26.15 284 TYR A O 1
ATOM 2356 N N . SER A 1 285 ? -17.068 9.445 29.974 1.00 28.19 285 SER A N 1
ATOM 2357 C CA . SER A 1 285 ? -17.010 9.677 31.410 1.00 30.42 285 SER A CA 1
ATOM 2358 C C . SER A 1 285 ? -15.790 9.018 32.025 1.00 31.63 285 SER A C 1
ATOM 2359 O O . SER A 1 285 ? -15.536 7.826 31.811 1.00 31.80 285 SER A O 1
ATOM 2362 N N . LYS A 1 286 ? -15.038 9.820 32.774 1.00 33.37 286 LYS A N 1
ATOM 2363 C CA . LYS A 1 286 ? -13.831 9.372 33.452 1.00 34.86 286 LYS A CA 1
ATOM 2364 C C . LYS A 1 286 ? -14.147 8.157 34.317 1.00 36.12 286 LYS A C 1
ATOM 2365 O O . LYS A 1 286 ? -15.011 8.232 35.195 1.00 36.19 286 LYS A O 1
ATOM 2371 N N . PRO A 1 287 ? -13.470 7.023 34.051 1.00 37.47 287 PRO A N 1
ATOM 2372 C CA . PRO A 1 287 ? -13.691 5.817 34.843 1.00 38.62 287 PRO A CA 1
ATOM 2373 C C . PRO A 1 287 ? -13.338 6.059 36.305 1.00 39.81 287 PRO A C 1
ATOM 2374 O O . PRO A 1 287 ? -12.445 6.861 36.603 1.00 39.79 287 PRO A O 1
ATOM 2378 N N . ALA A 1 288 ? -14.053 5.387 37.203 1.00 41.21 288 ALA A N 1
ATOM 2379 C CA . ALA A 1 288 ? -13.760 5.458 38.628 1.00 42.55 288 ALA A CA 1
ATOM 2380 C C . ALA A 1 288 ? -12.363 4.909 38.883 1.00 43.43 288 ALA A C 1
ATOM 2381 O O . ALA A 1 288 ? -11.978 3.886 38.312 1.00 43.61 288 ALA A O 1
ATOM 2383 N N . VAL A 1 289 ? -11.603 5.606 39.725 1.00 44.39 289 VAL A N 1
ATOM 2384 C CA . VAL A 1 289 ? -10.237 5.202 40.061 1.00 45.13 289 VAL A CA 1
ATOM 2385 C C . VAL A 1 289 ? -10.239 3.989 40.995 1.00 45.36 289 VAL A C 1
ATOM 2386 O O . VAL A 1 289 ? -11.254 3.669 41.617 1.00 45.56 289 VAL A O 1
ATOM 2390 N N . MET A 1 294 ? -4.400 -4.480 40.697 1.00 37.88 294 MET A N 1
ATOM 2391 C CA . MET A 1 294 ? -4.390 -4.828 39.280 1.00 37.70 294 MET A CA 1
ATOM 2392 C C . MET A 1 294 ? -4.200 -6.328 39.054 1.00 37.40 294 MET A C 1
ATOM 2393 O O . MET A 1 294 ? -3.477 -6.993 39.798 1.00 37.35 294 MET A O 1
ATOM 2398 N N . GLU A 1 295 ? -4.857 -6.842 38.016 1.00 36.68 295 GLU A N 1
ATOM 2399 C CA . GLU A 1 295 ? -4.727 -8.235 37.607 1.00 35.99 295 GLU A CA 1
ATOM 2400 C C . GLU A 1 295 ? -4.225 -8.352 36.171 1.00 34.68 295 GLU A C 1
ATOM 2401 O O . GLU A 1 295 ? -4.594 -7.550 35.310 1.00 34.68 295 GLU A O 1
ATOM 2407 N N . ILE A 1 296 ? -3.379 -9.352 35.926 1.00 33.07 296 ILE A N 1
ATOM 2408 C CA . ILE A 1 296 ? -3.001 -9.748 34.568 1.00 31.51 296 ILE A CA 1
ATOM 2409 C C . ILE A 1 296 ? -3.394 -11.214 34.381 1.00 30.58 296 ILE A C 1
ATOM 2410 O O . ILE A 1 296 ? -2.909 -12.087 35.104 1.00 30.18 296 ILE A O 1
ATOM 2415 N N . ASP A 1 297 ? -4.279 -11.467 33.416 1.00 29.62 297 ASP A N 1
ATOM 2416 C CA . ASP A 1 297 ? -4.827 -12.808 33.156 1.00 28.82 297 ASP A CA 1
ATOM 2417 C C . ASP A 1 297 ? -5.353 -13.472 34.434 1.00 28.57 297 ASP A C 1
ATOM 2418 O O . ASP A 1 297 ? -5.119 -14.660 34.669 1.00 28.49 297 ASP A O 1
ATOM 2423 N N . GLY A 1 298 ? -6.040 -12.690 35.263 1.00 28.45 298 GLY A N 1
ATOM 2424 C CA . GLY A 1 298 ? -6.602 -13.192 36.515 1.00 28.41 298 GLY A CA 1
ATOM 2425 C C . GLY A 1 298 ? -5.627 -13.251 37.681 1.00 28.28 298 GLY A C 1
ATOM 2426 O O . GLY A 1 298 ? -6.054 -13.383 38.834 1.00 28.32 298 GLY A O 1
ATOM 2427 N N . LYS A 1 299 ? -4.326 -13.169 37.385 1.00 28.25 299 LYS A N 1
ATOM 2428 C CA A LYS A 1 299 ? -3.287 -13.209 38.414 0.50 28.12 299 LYS A CA 1
ATOM 2429 C CA B LYS A 1 299 ? -3.279 -13.208 38.409 0.50 28.06 299 LYS A CA 1
ATOM 2430 C C . LYS A 1 299 ? -3.084 -11.833 39.042 1.00 28.15 299 LYS A C 1
ATOM 2431 O O . LYS A 1 299 ? -3.025 -10.820 38.339 1.00 28.17 299 LYS A O 1
ATOM 2442 N N . GLN A 1 300 ? -2.976 -11.806 40.368 1.00 27.99 300 GLN A N 1
ATOM 2443 C CA . GLN A 1 300 ? -2.777 -10.564 41.112 1.00 27.94 300 GLN A CA 1
ATOM 2444 C C . GLN A 1 300 ? -1.366 -10.019 40.926 1.00 27.56 300 GLN A C 1
ATOM 2445 O O . GLN A 1 300 ? -0.383 -10.755 41.044 1.00 27.44 300 GLN A O 1
ATOM 2451 N N . CYS A 1 301 ? -1.275 -8.724 40.635 1.00 27.34 301 CYS A N 1
ATOM 2452 C CA . CYS A 1 301 ? 0.015 -8.050 40.530 1.00 27.16 301 CYS A CA 1
ATOM 2453 C C . CYS A 1 301 ? 0.582 -7.760 41.918 1.00 28.21 301 CYS A C 1
ATOM 2454 O O . CYS A 1 301 ? -0.158 -7.337 42.809 1.00 28.37 301 CYS A O 1
ATOM 2457 N N . PRO A 1 302 ? 1.897 -7.991 42.107 1.00 29.32 302 PRO A N 1
ATOM 2458 C CA . PRO A 1 302 ? 2.542 -7.712 43.396 1.00 30.20 302 PRO A CA 1
ATOM 2459 C C . PRO A 1 302 ? 2.646 -6.214 43.707 1.00 31.07 302 PRO A C 1
ATOM 2460 O O . PRO A 1 302 ? 3.096 -5.838 44.798 1.00 31.38 302 PRO A O 1
ATOM 2464 N N . GLN A 1 303 ? 2.230 -5.377 42.757 1.00 31.88 303 GLN A N 1
ATOM 2465 C CA . GLN A 1 303 ? 2.211 -3.925 42.934 1.00 32.64 303 GLN A CA 1
ATOM 2466 C C . GLN A 1 303 ? 0.868 -3.328 42.512 1.00 32.81 303 GLN A C 1
ATOM 2467 O O . GLN A 1 303 ? 0.285 -3.725 41.498 1.00 33.14 303 GLN A O 1
#

Organism: Aedes aegypti (NCBI:txid7159)

Radius of gyration: 20.58 Å; Cα contacts (8 Å, |Δi|>4): 380; chains: 1; bounding box: 50×42×60 Å

CATH classification: 1.10.238.20 (+1 more: 1.10.238.20)

Nearest PDB structures (foldseek):
  3dzt-assembly1_A  TM=1.002E+00  e=1.197E-40  Aedes aegypti
  7tx8-assembly3_C  TM=9.142E-01  e=8.742E-16  Anopheles darlingi
  7u1n-assembly2_B  TM=8.983E-01  e=2.024E-15  Anopheles darlingi
  6v4c-assembly1_A  TM=8.795E-01  e=1.904E-12  Culex quinquefasciatus
  2qeo-assembly2_B  TM=7.920E-01  e=2.469E-03  Anopheles gambiae

Foldseek 3Di:
DDDAAQLRLLLQLLVLLLVQADFDPCQVVCCVQVLLLRLPDLPDLSSLSSVLSSCPSLQQADQVQQAGALVNLVRLCVVPVPLADVVLSVVLSVLSVPQDRFHPDSNTVSVRCVVSCVVNVSSVCSSSLNDPVNNVVVCVVCPLVDQDALHQQLVSLCCVLQNPPDPSVLCVLCVVVLDQDDDPSSLQSLVSLCCSQPCADPQLHGDLVSLCVLLVLQVHDCPVVVVLVVVLVVVQDPDSSNSSSSVSNSCCPDPCNVSSSQSSVVSSVCSSHSNSCRVHRDRDDRDDDDDRPNHDRPD

Sequence (299 aa):
MGPFDPEEMLFIFTRCMMEDNLEDGANRLPMMLAKWKEWINEPVDSSPATQCFGKCVLVRTTGLYDPVAQKFDASVIQEQFKAYPSLGEKSKVEAYANAVKQLPSTNNDCAAVFKAYDPVHKAHKDTSKNLFHGNKELTKGLYEKLGKDIRQKKQSYFEFCENKYYPAGSDKRQQLCQIRQYTVLDDALFKEHTDCVMKGIRYITKDNQLDVEEVKRDFKLVNKDTKALEEVLNDDCKSKEPSNAKEKKSWHYYKCLVESSVKDDFKEAFDYREVRSQIYAFNLPKNQAYSKPAVMEIDGKKQCPQ